Protein AF-A0A3A2ZIA1-F1 (afdb_monomer)

Organism: NCBI:txid2070753

Solvent-accessible surface area (backbone atoms only — not comparable to full-atom values): 13950 Å² total; per-residue (Å²): 140,83,90,78,82,89,79,91,81,82,86,84,85,81,87,84,84,82,89,86,79,90,87,80,88,84,86,88,86,84,79,91,80,88,82,88,82,88,81,90,83,92,78,83,91,80,86,80,80,93,72,95,72,77,81,75,82,71,78,80,70,81,76,78,79,71,77,86,77,69,71,60,85,73,84,80,75,87,61,53,72,29,54,56,55,41,49,56,52,46,54,36,47,51,52,21,48,53,33,39,51,53,17,50,55,28,46,77,64,72,43,95,51,18,69,60,31,42,48,49,19,48,53,33,42,49,52,38,51,51,55,48,45,49,54,52,51,57,80,85,39,71,66,47,55,49,52,55,46,55,57,57,60,58,70,73,66,77,82,83,71,96,84,68,88,80,76,81,83,82,73,61,64,66,54,89,73,63,50,73,67,30,22,54,47,34,48,70,75,45,47,61,59,56,51,53,51,50,54,52,52,54,53,52,52,56,52,65,74,73,112

Sequence (211 aa):
MASRATSLLHPVLRSSTRPSIVSLRTTNATQSTTRLLSLGARIRPSVPALSPTLPKTAAITPTIRTPARTYSNGKSSGKSEGDLLVEELQELYEIATDEFEIATDSTNNATIYASSDRESARDALNQLQITYELYTTDVSSPEFQELQKKHADQADKQANVEGEASQVINTNFNPAEVSDEARAEVRKRVGQRVRELRNAVENLEERAMED

Nearest PDB structures (foldseek):
  5iji-assembly1_A  TM=3.845E-01  e=2.736E+00  Escherichia coli
  5jeq-assembly1_A-2  TM=4.193E-01  e=3.184E+00  Escherichia coli
  6yue-assembly1_A-2  TM=3.304E-01  e=3.349E+00  Escherichia coli K-12
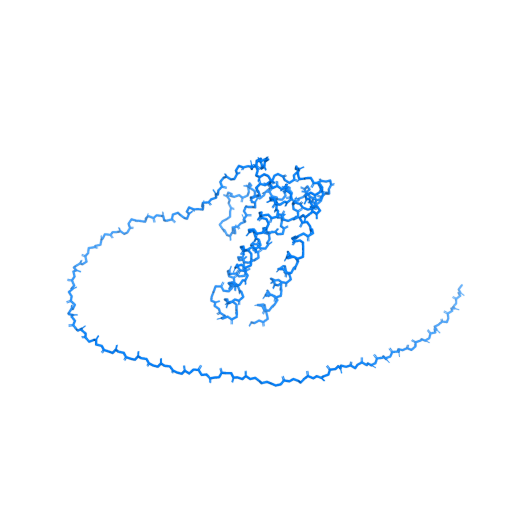  6xyn-assembly1_A-2  TM=3.431E-01  e=5.279E+00  Escherichia coli
  5jef-assembly1_B  TM=3.370E-01  e=5.553E+00  Escherichia coli K-12

Structure (mmCIF, N/CA/C/O backbone):
data_AF-A0A3A2ZIA1-F1
#
_entry.id   AF-A0A3A2ZIA1-F1
#
loop_
_atom_site.group_PDB
_atom_site.id
_atom_site.type_symbol
_atom_site.label_atom_id
_atom_site.label_alt_id
_atom_site.label_comp_id
_atom_site.label_asym_id
_atom_site.label_entity_id
_atom_site.label_seq_id
_atom_site.pdbx_PDB_ins_code
_atom_site.Cartn_x
_atom_site.Cartn_y
_atom_site.Cartn_z
_atom_site.occupancy
_atom_site.B_iso_or_equiv
_atom_site.auth_seq_id
_atom_site.auth_comp_id
_atom_site.auth_asym_id
_atom_site.auth_atom_id
_atom_site.pdbx_PDB_model_num
ATOM 1 N N . MET A 1 1 ? 21.434 -51.048 34.605 1.00 47.09 1 MET A N 1
ATOM 2 C CA . MET A 1 1 ? 21.995 -51.124 33.240 1.00 47.09 1 MET A CA 1
ATOM 3 C C . MET A 1 1 ? 21.068 -51.987 32.401 1.00 47.09 1 MET A C 1
ATOM 5 O O . MET A 1 1 ? 21.118 -53.201 32.523 1.00 47.09 1 MET A O 1
ATOM 9 N N . ALA A 1 2 ? 20.146 -51.373 31.659 1.00 44.34 2 ALA A N 1
ATOM 10 C CA . ALA A 1 2 ? 19.137 -52.088 30.879 1.00 44.34 2 ALA A CA 1
ATOM 11 C C . ALA A 1 2 ? 19.237 -51.659 29.410 1.00 44.34 2 ALA A C 1
ATOM 13 O O . ALA A 1 2 ? 18.819 -50.563 29.048 1.00 44.34 2 ALA A O 1
ATOM 14 N N . SER A 1 3 ? 19.826 -52.530 28.592 1.00 48.78 3 SER A N 1
ATOM 15 C CA . SER A 1 3 ? 19.829 -52.450 27.132 1.00 48.78 3 SER A CA 1
ATOM 16 C C . SER A 1 3 ? 18.451 -52.813 26.591 1.00 48.78 3 SER A C 1
ATOM 18 O O . SER A 1 3 ? 17.941 -53.890 26.899 1.00 48.78 3 SER A O 1
ATOM 20 N N . ARG A 1 4 ? 17.863 -51.964 25.740 1.00 51.72 4 ARG A N 1
ATOM 21 C CA . ARG A 1 4 ? 16.711 -52.336 24.907 1.00 51.72 4 ARG A CA 1
ATOM 22 C C . ARG A 1 4 ? 16.872 -51.801 23.485 1.00 51.72 4 ARG A C 1
ATOM 24 O O . ARG A 1 4 ? 16.779 -50.608 23.243 1.00 51.72 4 ARG A O 1
ATOM 31 N N . ALA A 1 5 ? 17.148 -52.765 22.609 1.00 52.41 5 ALA A N 1
ATOM 32 C CA . ALA A 1 5 ? 16.620 -52.977 21.265 1.00 52.41 5 ALA A CA 1
ATOM 33 C C . ALA A 1 5 ? 16.367 -51.757 20.362 1.00 52.41 5 ALA A C 1
ATOM 35 O O . ALA A 1 5 ? 15.359 -51.061 20.462 1.00 52.41 5 ALA A O 1
ATOM 36 N N . THR A 1 6 ? 17.252 -51.636 19.378 1.00 51.94 6 THR A N 1
ATOM 37 C CA . THR A 1 6 ? 17.025 -51.033 18.067 1.00 51.94 6 THR A CA 1
ATOM 38 C C . THR A 1 6 ? 15.913 -51.781 17.321 1.00 51.94 6 THR A C 1
ATOM 40 O O . THR A 1 6 ? 15.927 -53.009 17.236 1.00 51.94 6 THR A O 1
ATOM 43 N N . SER A 1 7 ? 14.947 -51.054 16.754 1.00 58.06 7 SER A N 1
ATOM 44 C CA . SER A 1 7 ? 14.007 -51.611 15.779 1.00 58.06 7 SER A CA 1
ATOM 45 C C . SER A 1 7 ? 13.887 -50.675 14.582 1.00 58.06 7 SER A C 1
ATOM 47 O O . SER A 1 7 ? 13.550 -49.500 14.708 1.00 58.06 7 SER A O 1
ATOM 49 N N . LEU A 1 8 ? 14.261 -51.246 13.442 1.00 51.31 8 LEU A N 1
ATOM 50 C CA . LEU A 1 8 ? 14.223 -50.718 12.088 1.00 51.31 8 LEU A CA 1
ATOM 51 C C . LEU A 1 8 ? 12.772 -50.560 11.625 1.00 51.31 8 LEU A C 1
ATOM 53 O O . LEU A 1 8 ? 12.022 -51.535 11.641 1.00 51.31 8 LEU A O 1
ATOM 57 N N . LEU A 1 9 ? 12.406 -49.380 11.124 1.00 55.66 9 LEU A N 1
ATOM 58 C CA . LEU A 1 9 ? 11.217 -49.211 10.292 1.00 55.66 9 LEU A CA 1
ATOM 59 C C . LEU A 1 9 ? 11.558 -48.408 9.034 1.00 55.66 9 LEU A C 1
ATOM 61 O O . LEU A 1 9 ? 12.249 -47.393 9.070 1.00 55.66 9 LEU A O 1
ATOM 65 N N . HIS A 1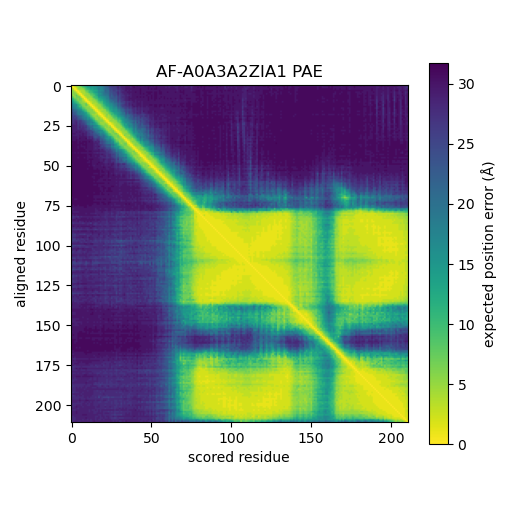 10 ? 11.108 -48.980 7.924 1.00 53.88 10 HIS A N 1
ATOM 66 C CA . HIS A 1 10 ? 11.467 -48.713 6.539 1.00 53.88 10 HIS A CA 1
ATOM 67 C C . HIS A 1 10 ? 10.911 -47.388 5.981 1.00 53.88 10 HIS A C 1
ATOM 69 O O . HIS A 1 10 ? 9.874 -46.910 6.447 1.00 53.88 10 HIS A O 1
ATOM 75 N N . PRO A 1 11 ? 11.539 -46.836 4.923 1.00 54.34 11 PRO A N 1
ATOM 76 C CA . PRO A 1 11 ? 11.043 -45.666 4.206 1.00 54.34 11 PRO A CA 1
ATOM 77 C C . PRO A 1 11 ? 9.872 -46.029 3.278 1.00 54.34 11 PRO A C 1
ATOM 79 O O . PRO A 1 11 ? 9.987 -46.906 2.423 1.00 54.34 11 PRO A O 1
ATOM 82 N N . VAL A 1 12 ? 8.749 -45.316 3.405 1.00 55.59 12 VAL A N 1
ATOM 83 C CA . VAL A 1 12 ? 7.645 -45.366 2.436 1.00 55.59 12 VAL A CA 1
ATOM 84 C C . VAL A 1 12 ? 7.861 -44.266 1.400 1.00 55.59 12 VAL A C 1
ATOM 86 O O . VAL A 1 12 ? 7.551 -43.100 1.624 1.00 55.59 12 VAL A O 1
ATOM 89 N N . LEU A 1 13 ? 8.395 -44.662 0.247 1.00 47.22 13 LEU A N 1
ATOM 90 C CA . LEU A 1 13 ? 8.345 -43.890 -0.990 1.00 47.22 13 LEU A CA 1
ATOM 91 C C . LEU A 1 13 ? 6.915 -43.956 -1.543 1.00 47.22 13 LEU A C 1
ATOM 93 O O . LEU A 1 13 ? 6.431 -45.032 -1.894 1.00 47.22 13 LEU A O 1
ATOM 97 N N . ARG A 1 14 ? 6.239 -42.810 -1.652 1.00 56.53 14 ARG A N 1
ATOM 98 C CA . ARG A 1 14 ? 5.034 -42.666 -2.479 1.00 56.53 14 ARG A CA 1
ATOM 99 C C . ARG A 1 14 ? 5.268 -41.598 -3.540 1.00 56.53 14 ARG A C 1
ATOM 101 O O . ARG A 1 14 ? 5.138 -40.406 -3.301 1.00 56.53 14 ARG A O 1
ATOM 108 N N . SER A 1 15 ? 5.607 -42.081 -4.726 1.00 50.25 15 SER A N 1
ATOM 109 C CA . SER A 1 15 ? 5.456 -41.411 -6.013 1.00 50.25 15 SER A CA 1
ATOM 110 C C . SER A 1 15 ? 3.975 -41.343 -6.402 1.00 50.25 15 SER A C 1
ATOM 112 O O . SER A 1 15 ? 3.320 -42.384 -6.398 1.00 50.25 15 SER A O 1
ATOM 114 N N . SER A 1 16 ? 3.455 -40.173 -6.780 1.00 47.62 16 SER A N 1
ATOM 115 C CA . SER A 1 16 ? 2.300 -40.041 -7.692 1.00 47.62 16 SER A CA 1
ATOM 116 C C . SER A 1 16 ? 2.105 -38.553 -8.025 1.00 47.62 16 SER A C 1
ATOM 118 O O . SER A 1 16 ? 1.781 -37.774 -7.141 1.00 47.62 16 SER A O 1
ATOM 120 N N . THR A 1 17 ? 2.556 -38.054 -9.174 1.00 53.75 17 THR A N 1
ATOM 121 C CA . THR A 1 17 ? 1.871 -38.009 -10.486 1.00 53.75 17 THR A CA 1
ATOM 122 C C . THR A 1 17 ? 1.511 -36.556 -10.797 1.00 53.75 17 THR A C 1
ATOM 124 O O . THR A 1 17 ? 0.538 -36.005 -10.292 1.00 53.75 17 THR A O 1
ATOM 127 N N . ARG A 1 18 ? 2.351 -35.935 -11.630 1.00 57.81 18 ARG A N 1
ATOM 128 C CA . ARG A 1 18 ? 2.090 -34.661 -12.306 1.00 57.81 18 ARG A CA 1
ATOM 129 C C . ARG A 1 18 ? 0.981 -34.846 -13.349 1.00 57.81 18 ARG A C 1
ATOM 131 O O . ARG A 1 18 ? 1.063 -35.807 -14.113 1.00 57.81 18 ARG A O 1
ATOM 138 N N . PRO A 1 19 ? 0.050 -33.898 -13.501 1.00 59.66 19 PRO A N 1
ATOM 139 C CA . PRO A 1 19 ? -0.619 -33.689 -14.773 1.00 59.66 19 PRO A CA 1
ATOM 140 C C . PRO A 1 19 ? 0.191 -32.724 -15.655 1.00 59.66 19 PRO A C 1
ATOM 142 O O . PRO A 1 19 ? 0.454 -31.578 -15.296 1.00 59.66 19 PRO A O 1
ATOM 145 N N . SER A 1 20 ? 0.585 -33.230 -16.823 1.00 50.78 20 SER A N 1
ATOM 146 C CA . SER A 1 20 ? 1.039 -32.481 -17.996 1.00 50.78 20 SER A CA 1
ATOM 147 C C . SER A 1 20 ? -0.149 -32.187 -18.912 1.00 50.78 20 SER A C 1
ATOM 149 O O . SER A 1 20 ? -0.881 -33.112 -19.240 1.00 50.78 20 SER A O 1
ATOM 151 N N . ILE A 1 21 ? -0.274 -30.942 -19.373 1.00 61.28 21 ILE A N 1
ATOM 152 C CA . ILE A 1 21 ? -0.982 -30.496 -20.592 1.00 61.28 21 ILE A CA 1
ATOM 153 C C . ILE A 1 21 ? -0.440 -29.082 -20.881 1.00 61.28 21 ILE A C 1
ATOM 155 O O . ILE A 1 21 ? -0.631 -28.180 -20.080 1.00 61.28 21 ILE A O 1
ATOM 159 N N . VAL A 1 22 ? 0.522 -28.882 -21.786 1.00 52.53 22 VAL A N 1
ATOM 160 C CA . VAL A 1 22 ? 0.373 -28.688 -23.242 1.00 52.53 22 VAL A CA 1
ATOM 161 C C . VAL A 1 22 ? -0.820 -27.802 -23.609 1.00 52.53 22 VAL A C 1
ATOM 163 O O . VAL A 1 22 ? -1.943 -28.287 -23.662 1.00 52.53 22 VAL A O 1
ATOM 166 N N . SER A 1 23 ? -0.558 -26.547 -23.990 1.00 48.75 23 SER A N 1
ATOM 167 C CA . SER A 1 23 ? -1.079 -26.036 -25.262 1.00 48.75 23 SER A CA 1
ATOM 168 C C . SER A 1 23 ? -0.271 -24.850 -25.787 1.00 48.75 23 SER A C 1
ATOM 170 O O . SER A 1 23 ? 0.281 -24.046 -25.043 1.00 48.75 23 SER A O 1
ATOM 172 N N . LEU A 1 24 ? -0.166 -24.829 -27.108 1.00 40.97 24 LEU A N 1
ATOM 173 C CA . LEU A 1 24 ? 0.737 -24.058 -27.944 1.00 40.97 24 LEU A CA 1
ATOM 174 C C . LEU A 1 24 ? 0.060 -22.773 -28.450 1.00 40.97 24 LEU A C 1
ATOM 176 O O . LEU A 1 24 ? -1.106 -22.807 -28.818 1.00 40.97 24 LEU A O 1
ATOM 180 N N . ARG A 1 25 ? 0.878 -21.725 -28.625 1.00 44.78 25 ARG A N 1
ATOM 181 C CA . ARG A 1 25 ? 0.896 -20.805 -29.783 1.00 44.78 25 ARG A CA 1
ATOM 182 C C . ARG A 1 25 ? -0.346 -19.928 -30.029 1.00 44.78 25 ARG A C 1
ATOM 184 O O . ARG A 1 25 ? -1.382 -20.408 -30.462 1.00 44.78 25 ARG A O 1
ATOM 191 N N . THR A 1 26 ? -0.146 -18.609 -30.010 1.00 42.84 26 THR A N 1
ATOM 192 C CA . THR A 1 26 ? -0.473 -17.738 -31.158 1.00 42.84 26 THR A CA 1
ATOM 193 C C . THR A 1 26 ? 0.350 -16.455 -31.071 1.00 42.84 26 THR A C 1
ATOM 195 O O . THR A 1 26 ? 0.202 -15.648 -30.163 1.00 42.84 26 THR A O 1
ATOM 198 N N . THR A 1 27 ? 1.253 -16.304 -32.034 1.00 54.06 27 THR A N 1
ATOM 199 C CA . THR A 1 27 ? 1.952 -15.065 -32.366 1.00 54.06 27 THR A CA 1
ATOM 200 C C . THR A 1 27 ? 1.050 -14.248 -33.283 1.00 54.06 27 THR A C 1
ATOM 202 O O . THR A 1 27 ? 0.802 -14.680 -34.411 1.00 54.06 27 THR A O 1
ATOM 205 N N . ASN A 1 28 ? 0.608 -13.069 -32.851 1.00 48.12 28 ASN A N 1
ATOM 206 C CA . ASN A 1 28 ? 0.058 -12.080 -33.773 1.00 48.12 28 ASN A CA 1
ATOM 207 C C . ASN A 1 28 ? 1.170 -11.120 -34.192 1.00 48.12 28 ASN A C 1
ATOM 209 O O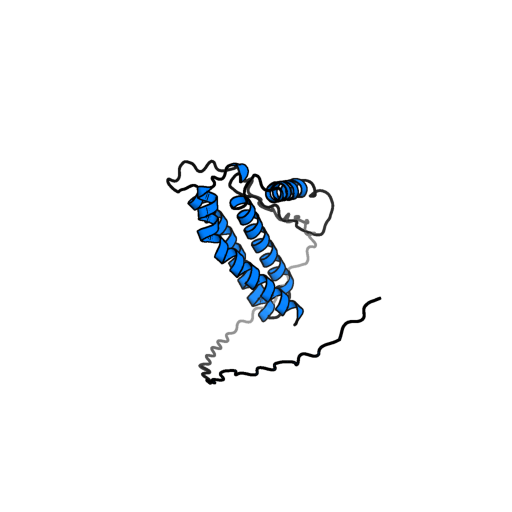 . ASN A 1 28 ? 1.581 -10.240 -33.445 1.00 48.12 28 ASN A O 1
ATOM 213 N N . ALA A 1 29 ? 1.659 -11.343 -35.410 1.00 47.94 29 ALA A N 1
ATOM 214 C CA . ALA A 1 29 ? 2.489 -10.426 -36.166 1.00 47.94 29 ALA A CA 1
ATOM 215 C C . ALA A 1 29 ? 1.600 -9.684 -37.169 1.00 47.94 29 ALA A C 1
ATOM 217 O O . ALA A 1 29 ? 1.099 -10.303 -38.099 1.00 47.94 29 ALA A O 1
ATOM 218 N N . THR A 1 30 ? 1.440 -8.373 -36.999 1.00 47.50 30 THR A N 1
ATOM 219 C CA . THR A 1 30 ? 0.949 -7.406 -38.000 1.00 47.50 30 THR A CA 1
ATOM 220 C C . THR A 1 30 ? 1.212 -6.009 -37.429 1.00 47.50 30 THR A C 1
ATOM 222 O O . THR A 1 30 ? 0.924 -5.801 -36.262 1.00 47.50 30 THR A O 1
ATOM 225 N N . GLN A 1 31 ? 1.696 -4.978 -38.108 1.00 53.34 31 GLN A N 1
ATOM 226 C CA . GLN A 1 31 ? 2.142 -4.761 -39.475 1.00 53.34 31 GLN A CA 1
ATOM 227 C C . GLN A 1 31 ? 2.974 -3.466 -39.452 1.00 53.34 31 GLN A C 1
ATOM 229 O O . GLN A 1 31 ? 2.725 -2.551 -38.672 1.00 53.34 31 GLN A O 1
ATOM 234 N N . SER A 1 32 ? 3.954 -3.418 -40.345 1.00 46.75 32 SER A N 1
ATOM 235 C CA . SER A 1 32 ? 4.731 -2.245 -40.732 1.00 46.75 32 SER A CA 1
ATOM 236 C C . SER A 1 32 ? 3.838 -1.072 -41.157 1.00 46.75 32 SER A C 1
ATOM 238 O O . SER A 1 32 ? 2.892 -1.268 -41.917 1.00 46.75 32 SER A O 1
ATOM 240 N N . THR A 1 33 ? 4.172 0.162 -40.770 1.00 51.91 33 THR A N 1
ATOM 241 C CA . THR A 1 33 ? 3.864 1.336 -41.602 1.00 51.91 33 THR A CA 1
ATOM 242 C C . THR A 1 33 ? 4.951 2.393 -41.445 1.00 51.91 33 THR A C 1
ATOM 244 O O . THR A 1 33 ? 5.018 3.146 -40.480 1.00 51.91 33 THR A O 1
ATOM 247 N N . THR A 1 34 ? 5.801 2.447 -42.461 1.00 50.06 34 THR A N 1
ATOM 248 C CA . THR A 1 34 ? 6.705 3.546 -42.781 1.00 50.06 34 THR A CA 1
ATOM 249 C C . THR A 1 34 ? 5.921 4.786 -43.213 1.00 50.06 34 THR A C 1
ATOM 251 O O . THR A 1 34 ? 5.108 4.696 -44.136 1.00 50.06 34 THR A O 1
ATOM 254 N N . ARG A 1 35 ? 6.248 5.967 -42.677 1.00 53.84 35 ARG A N 1
ATOM 255 C CA . ARG A 1 35 ? 6.114 7.225 -43.429 1.00 53.84 35 ARG A CA 1
ATOM 256 C C . ARG A 1 35 ? 7.351 8.096 -43.246 1.00 53.84 35 ARG A C 1
ATOM 258 O O . ARG A 1 35 ? 7.539 8.748 -42.228 1.00 53.84 35 ARG A O 1
ATOM 265 N N . LEU A 1 36 ? 8.171 8.082 -44.292 1.00 48.56 36 LEU A N 1
ATOM 266 C CA . LEU A 1 36 ? 9.179 9.086 -44.595 1.00 48.56 36 LEU A CA 1
ATOM 267 C C . LEU A 1 36 ? 8.479 10.309 -45.190 1.00 48.56 36 LEU A C 1
ATOM 269 O O . LEU A 1 36 ? 7.762 10.174 -46.179 1.00 48.56 36 LEU A O 1
ATOM 273 N N . LEU A 1 37 ? 8.746 11.489 -44.640 1.00 59.72 37 LEU A N 1
ATOM 274 C CA . LEU A 1 37 ? 8.591 12.760 -45.341 1.00 59.72 37 LEU A CA 1
ATOM 275 C C . LEU A 1 37 ? 9.850 13.583 -45.071 1.00 59.72 37 LEU A C 1
ATOM 277 O O . LEU A 1 37 ? 10.076 14.075 -43.969 1.00 59.72 37 LEU A O 1
ATOM 281 N N . SER A 1 38 ? 10.692 13.661 -46.097 1.00 51.97 38 SER A N 1
ATOM 282 C CA . SER A 1 38 ? 11.801 14.596 -46.200 1.00 51.97 38 SER A CA 1
ATOM 283 C C . SER A 1 38 ? 11.302 15.901 -46.813 1.00 51.97 38 SER A C 1
ATOM 285 O O . SER A 1 38 ? 10.573 15.867 -47.791 1.00 51.97 38 SER A O 1
ATOM 287 N N . LEU A 1 39 ? 11.720 17.034 -46.255 1.00 56.78 39 LEU A N 1
ATOM 288 C CA . LEU A 1 39 ? 11.892 18.358 -46.875 1.00 56.78 39 LEU A CA 1
ATOM 289 C C . LEU A 1 39 ? 12.597 19.168 -45.763 1.00 56.78 39 LEU A C 1
ATOM 291 O O . LEU A 1 39 ? 12.047 19.340 -44.689 1.00 56.78 39 LEU A O 1
ATOM 295 N N . GLY A 1 40 ? 13.870 19.550 -45.833 1.00 48.66 40 GLY A N 1
ATOM 296 C CA . GLY A 1 40 ? 14.511 20.261 -46.926 1.00 48.66 40 GLY A CA 1
ATOM 297 C C . GLY A 1 40 ? 14.441 21.771 -46.670 1.00 48.66 40 GLY A C 1
ATOM 298 O O . GLY A 1 40 ? 13.689 22.455 -47.350 1.00 48.66 40 GLY A O 1
ATOM 299 N N . ALA A 1 41 ? 15.216 22.301 -45.713 1.00 52.44 41 ALA A N 1
ATOM 300 C CA . ALA A 1 41 ? 15.488 23.739 -45.614 1.00 52.44 41 ALA A CA 1
ATOM 301 C C . ALA A 1 41 ? 16.882 23.996 -45.018 1.00 52.44 41 ALA A C 1
ATOM 303 O O . ALA A 1 41 ? 17.155 23.759 -43.845 1.00 52.44 41 ALA A O 1
ATOM 304 N N . ARG A 1 42 ? 17.777 24.471 -45.884 1.00 53.25 42 ARG A N 1
ATOM 305 C CA . ARG A 1 42 ? 19.148 24.895 -45.604 1.00 53.25 42 ARG A CA 1
ATOM 306 C C . ARG A 1 42 ? 19.113 26.384 -45.268 1.00 53.25 42 ARG A C 1
ATOM 308 O O . ARG A 1 42 ? 18.872 27.183 -46.167 1.00 53.25 42 ARG A O 1
ATOM 315 N N . ILE A 1 43 ? 19.384 26.769 -44.021 1.00 55.97 43 ILE A N 1
ATOM 316 C CA . ILE A 1 43 ? 19.651 28.170 -43.661 1.00 55.97 43 ILE A CA 1
ATOM 317 C C . ILE A 1 43 ? 20.940 28.239 -42.837 1.00 55.97 43 ILE A C 1
ATOM 319 O O . ILE A 1 43 ? 21.231 27.380 -42.012 1.00 55.97 43 ILE A O 1
ATOM 323 N N . ARG A 1 44 ? 21.756 29.229 -43.202 1.00 58.72 44 ARG A N 1
ATOM 324 C CA . ARG A 1 44 ? 23.152 29.465 -42.824 1.00 58.72 44 ARG A CA 1
ATOM 325 C C . ARG A 1 44 ? 23.376 29.674 -41.317 1.00 58.72 44 ARG A C 1
ATOM 327 O O . ARG A 1 44 ? 22.487 30.185 -40.641 1.00 58.72 44 ARG A O 1
ATOM 334 N N . PRO A 1 45 ? 24.603 29.403 -40.832 1.00 55.84 45 PRO A N 1
ATOM 335 C CA . PRO A 1 45 ? 25.025 29.738 -39.479 1.00 55.84 45 PRO A CA 1
ATOM 336 C C . PRO A 1 45 ? 25.257 31.250 -39.344 1.00 55.84 45 PRO A C 1
ATOM 338 O O . PRO A 1 45 ? 25.972 31.853 -40.147 1.00 55.84 45 PRO A O 1
ATOM 341 N N . SER A 1 46 ? 24.670 31.856 -38.315 1.00 53.50 46 SER A N 1
ATOM 342 C CA . SER A 1 46 ? 25.049 33.175 -37.812 1.00 53.50 46 SER A CA 1
ATOM 343 C C . SER A 1 46 ? 25.605 32.974 -36.410 1.00 53.50 46 SER A C 1
ATOM 345 O O . SER A 1 46 ? 24.919 32.449 -35.537 1.00 53.50 46 SER A O 1
ATOM 347 N N . VAL A 1 47 ? 26.877 33.318 -36.236 1.00 65.00 47 VAL A N 1
ATOM 348 C CA . VAL A 1 47 ? 27.571 33.326 -34.950 1.00 65.00 47 VAL A CA 1
ATOM 349 C C . VAL A 1 47 ? 27.380 34.694 -34.293 1.00 65.00 47 VAL A C 1
ATOM 351 O O . VAL A 1 47 ? 27.891 35.685 -34.815 1.00 65.00 47 VAL A O 1
ATOM 354 N N . PRO A 1 48 ? 26.685 34.791 -33.151 1.00 58.97 48 PRO A N 1
ATOM 355 C CA . PRO A 1 48 ? 26.868 35.907 -32.240 1.00 58.97 48 PRO A CA 1
ATOM 356 C C . PRO A 1 48 ? 27.929 35.577 -31.184 1.00 58.97 48 PRO A C 1
ATOM 358 O O . PRO A 1 48 ? 28.081 34.447 -30.724 1.00 58.97 48 PRO A O 1
ATOM 361 N N . ALA A 1 49 ? 28.695 36.614 -30.868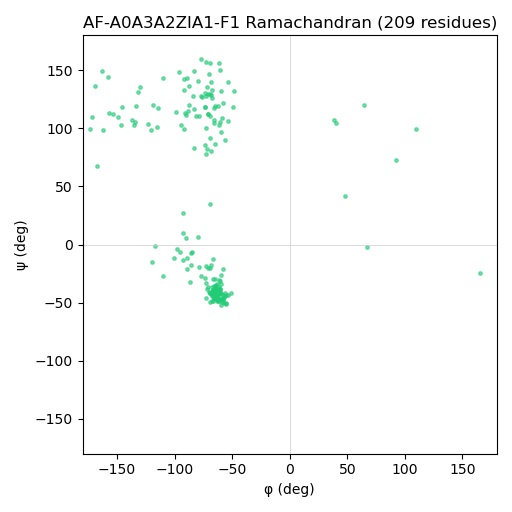 1.00 54.94 49 ALA A N 1
ATOM 362 C CA . ALA A 1 49 ? 29.911 36.619 -30.081 1.00 54.94 49 ALA A CA 1
ATOM 363 C C . ALA A 1 49 ? 29.756 36.117 -28.635 1.00 54.94 49 ALA A C 1
ATOM 365 O O . ALA A 1 49 ? 28.737 36.312 -27.973 1.00 54.94 49 ALA A O 1
ATOM 366 N N . LEU A 1 50 ? 30.853 35.536 -28.148 1.00 52.31 50 LEU A N 1
ATOM 367 C CA . LEU A 1 50 ? 31.107 35.153 -26.765 1.00 52.31 50 LEU A CA 1
ATOM 368 C C . LEU A 1 50 ? 31.009 36.369 -25.832 1.00 52.31 50 LEU A C 1
ATOM 370 O O . LEU A 1 50 ? 31.772 37.323 -25.963 1.00 52.31 50 LEU A O 1
ATOM 374 N N . SER A 1 51 ? 30.115 36.290 -24.850 1.00 60.47 51 SER A N 1
ATOM 375 C CA . SER A 1 51 ? 30.189 37.063 -23.608 1.00 60.47 51 SER A CA 1
ATOM 376 C C . SER A 1 51 ? 30.299 36.063 -22.453 1.00 60.47 51 SER A C 1
ATOM 378 O O . SER A 1 51 ? 29.407 35.225 -22.316 1.00 60.47 51 SER A O 1
ATOM 380 N N . PRO A 1 52 ? 31.364 36.088 -21.632 1.00 57.59 52 PRO A N 1
ATOM 381 C CA . PRO A 1 52 ? 31.457 35.248 -20.449 1.00 57.59 52 PRO A CA 1
ATOM 382 C C . PRO A 1 52 ? 30.699 35.928 -19.305 1.00 57.59 52 PRO A C 1
ATOM 384 O O . PRO A 1 52 ? 31.278 36.630 -18.480 1.00 57.59 52 PRO A O 1
ATOM 387 N N . THR A 1 53 ? 29.384 35.747 -19.258 1.00 52.53 53 THR A N 1
ATOM 388 C CA . THR A 1 53 ? 28.602 36.027 -18.052 1.00 52.53 53 THR A CA 1
ATOM 389 C C . THR A 1 53 ? 28.537 34.751 -17.230 1.00 52.53 53 THR A C 1
ATOM 391 O O . THR A 1 53 ? 27.962 33.752 -17.655 1.00 52.53 53 THR A O 1
ATOM 394 N N . LEU A 1 54 ? 29.177 34.786 -16.058 1.00 59.66 54 LEU A N 1
ATOM 395 C CA . LEU A 1 54 ? 29.141 33.710 -15.076 1.00 59.66 54 LEU A CA 1
ATOM 396 C C . LEU A 1 54 ? 27.688 33.260 -14.839 1.00 59.66 54 LEU A C 1
ATOM 398 O O . LEU A 1 54 ? 26.836 34.121 -14.584 1.00 59.66 54 LEU A O 1
ATOM 402 N N . PRO A 1 55 ? 27.383 31.950 -14.847 1.00 52.12 55 PRO A N 1
ATOM 403 C CA . PRO A 1 55 ? 26.131 31.483 -14.290 1.00 52.12 55 PRO A CA 1
ATOM 404 C C . PRO A 1 55 ? 26.184 31.755 -12.788 1.00 52.12 55 PRO A C 1
ATOM 406 O O . PRO A 1 55 ? 26.917 31.117 -12.036 1.00 52.12 55 PRO A O 1
ATOM 409 N N . LYS A 1 56 ? 25.417 32.755 -12.351 1.00 50.81 56 LYS A N 1
ATOM 410 C CA . LYS A 1 56 ? 25.042 32.902 -10.952 1.00 50.81 56 LYS A CA 1
ATOM 411 C C . LYS A 1 56 ? 24.311 31.616 -10.590 1.00 50.81 56 LYS A C 1
ATOM 413 O O . LYS A 1 56 ? 23.222 31.370 -11.101 1.00 50.81 56 LYS A O 1
ATOM 418 N N . THR A 1 57 ? 24.955 30.787 -9.778 1.00 49.94 57 THR A N 1
ATOM 419 C CA . THR A 1 57 ? 24.422 29.557 -9.203 1.00 49.94 57 THR A CA 1
ATOM 420 C C . THR A 1 57 ? 23.152 29.918 -8.437 1.00 49.94 57 THR A C 1
ATOM 422 O O . THR A 1 57 ? 23.189 30.309 -7.273 1.00 49.94 57 THR A O 1
ATOM 425 N N . ALA A 1 58 ? 22.010 29.877 -9.117 1.00 51.94 58 ALA A N 1
ATOM 426 C CA . ALA A 1 58 ? 20.733 29.763 -8.453 1.00 51.94 58 ALA A CA 1
ATOM 427 C C . ALA A 1 58 ? 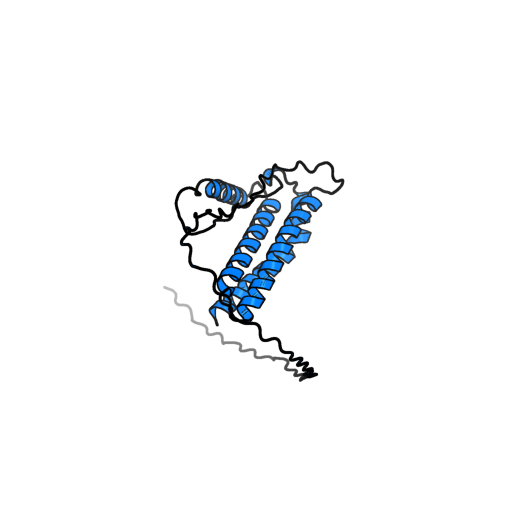20.697 28.322 -7.956 1.00 51.94 58 ALA A C 1
ATOM 429 O O . ALA A 1 58 ? 20.513 27.394 -8.74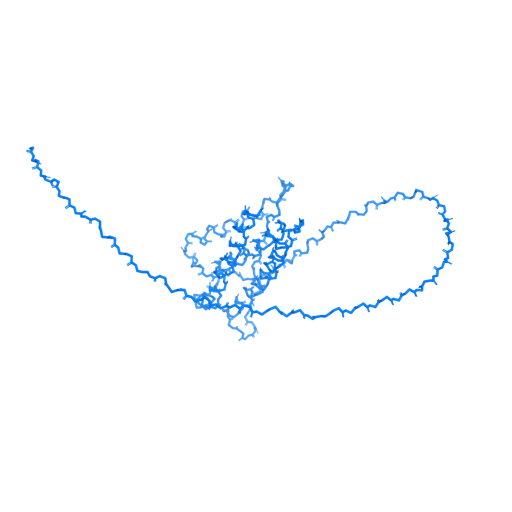1 1.00 51.94 58 ALA A O 1
ATOM 430 N N . ALA A 1 59 ? 20.993 28.142 -6.671 1.00 53.91 59 ALA A N 1
ATOM 431 C CA . ALA A 1 59 ? 20.712 26.900 -5.982 1.00 53.91 59 ALA A CA 1
ATOM 432 C C . ALA A 1 59 ? 19.226 26.598 -6.206 1.00 53.91 59 ALA A C 1
ATOM 434 O O . ALA A 1 59 ? 18.355 27.294 -5.685 1.00 53.91 59 ALA A O 1
ATOM 435 N N . ILE A 1 60 ? 18.943 25.614 -7.058 1.00 48.91 60 ILE A N 1
ATOM 436 C CA . ILE A 1 60 ? 17.624 25.006 -7.142 1.00 48.91 60 ILE A CA 1
ATOM 437 C C . ILE A 1 60 ? 17.549 24.150 -5.889 1.00 48.91 60 ILE A C 1
ATOM 439 O O . ILE A 1 60 ? 17.951 22.992 -5.883 1.00 48.91 60 ILE A O 1
ATOM 443 N N . THR A 1 61 ? 17.137 24.764 -4.787 1.00 53.47 61 THR A N 1
ATOM 444 C CA . THR A 1 61 ? 16.759 24.013 -3.601 1.00 53.47 61 THR A CA 1
ATOM 445 C C . THR A 1 61 ? 15.565 23.155 -4.019 1.00 53.47 61 THR A C 1
ATOM 447 O O . THR A 1 61 ? 14.553 23.733 -4.440 1.00 53.47 61 THR A O 1
ATOM 450 N N . PRO A 1 62 ? 15.628 21.813 -3.952 1.00 44.38 62 PRO A N 1
ATOM 451 C CA . PRO A 1 62 ? 14.415 21.021 -4.017 1.00 44.38 62 PRO A CA 1
ATOM 452 C C . PRO A 1 62 ? 13.574 21.463 -2.822 1.00 44.38 62 PRO A C 1
ATOM 454 O O . PRO A 1 62 ? 13.900 21.194 -1.668 1.00 44.38 62 PRO A O 1
ATOM 457 N N . THR A 1 63 ? 12.527 22.244 -3.082 1.00 40.19 63 THR A N 1
ATOM 458 C CA . THR A 1 63 ? 11.507 22.499 -2.073 1.00 40.19 63 THR A CA 1
ATOM 459 C C . THR A 1 63 ? 10.781 21.178 -1.910 1.00 40.19 63 THR A C 1
ATOM 461 O O . THR A 1 63 ? 9.854 20.876 -2.660 1.00 40.19 63 THR A O 1
ATOM 464 N N . ILE A 1 64 ? 11.248 20.370 -0.961 1.00 46.22 64 ILE A N 1
ATOM 465 C CA . ILE A 1 64 ? 10.486 19.258 -0.414 1.00 46.22 64 ILE A CA 1
ATOM 466 C C . ILE A 1 64 ? 9.233 19.909 0.176 1.00 46.22 64 ILE A C 1
ATOM 468 O O . ILE A 1 64 ? 9.265 20.500 1.255 1.00 46.22 64 ILE A O 1
ATOM 472 N N . ARG A 1 65 ? 8.138 19.915 -0.592 1.00 36.62 65 ARG A N 1
ATOM 473 C CA . ARG A 1 65 ? 6.822 20.328 -0.105 1.00 36.62 65 ARG A CA 1
ATOM 474 C C . ARG A 1 65 ? 6.343 19.220 0.821 1.00 36.62 65 ARG A C 1
ATOM 476 O O . ARG A 1 65 ? 5.577 18.363 0.400 1.00 36.62 65 ARG A O 1
ATOM 483 N N . THR A 1 66 ? 6.794 19.224 2.069 1.00 48.19 66 THR A N 1
ATOM 484 C CA . THR A 1 66 ? 6.108 18.462 3.106 1.00 48.19 66 THR A CA 1
ATOM 485 C C . THR A 1 66 ? 4.816 19.211 3.438 1.00 48.19 66 THR A C 1
ATOM 487 O O . THR A 1 66 ? 4.859 20.380 3.838 1.00 48.19 66 THR A O 1
ATOM 490 N N . PRO A 1 67 ? 3.631 18.613 3.232 1.00 42.56 67 PRO A N 1
ATOM 491 C CA . PRO A 1 67 ? 2.429 19.180 3.808 1.00 42.56 67 PRO A CA 1
ATOM 492 C C . PRO A 1 67 ? 2.572 19.084 5.331 1.00 42.56 67 PRO A C 1
ATOM 494 O O . PRO A 1 67 ? 2.692 17.992 5.882 1.00 42.56 67 PRO A O 1
ATOM 497 N N . ALA A 1 68 ? 2.565 20.227 6.019 1.00 41.19 68 ALA A N 1
ATOM 498 C CA . ALA A 1 68 ? 2.329 20.268 7.456 1.00 41.19 68 ALA A CA 1
ATOM 499 C C . ALA A 1 68 ? 0.890 19.781 7.699 1.00 41.19 68 ALA A C 1
ATOM 501 O O . ALA A 1 68 ? -0.063 20.562 7.681 1.00 41.19 68 ALA A O 1
ATOM 502 N N . ARG A 1 69 ? 0.723 18.459 7.810 1.00 51.53 69 ARG A N 1
ATOM 503 C CA . ARG A 1 69 ? -0.563 17.810 8.063 1.00 51.53 69 ARG A CA 1
ATOM 504 C C . ARG A 1 69 ? -0.971 18.113 9.501 1.00 51.53 69 ARG A C 1
ATOM 506 O O . ARG A 1 69 ? -0.319 17.718 10.460 1.00 51.53 69 ARG A O 1
ATOM 513 N N . THR A 1 70 ? -2.036 18.895 9.629 1.00 49.50 70 THR A N 1
ATOM 514 C CA . THR A 1 70 ? -2.773 19.056 10.881 1.00 49.50 70 THR A CA 1
ATOM 515 C C . THR A 1 70 ? -3.750 17.894 10.961 1.00 49.50 70 THR A C 1
ATOM 517 O O . THR A 1 70 ? -4.494 17.691 10.002 1.00 49.50 70 THR A O 1
ATOM 520 N N . TYR A 1 71 ? -3.749 17.149 12.070 1.00 47.28 71 TYR A N 1
ATOM 521 C CA . TYR A 1 71 ? -4.690 16.052 12.296 1.00 47.28 71 TYR A CA 1
ATOM 522 C C . TYR A 1 71 ? -6.118 16.519 12.006 1.00 47.28 71 TYR A C 1
ATOM 524 O O . TYR A 1 71 ? -6.627 17.460 12.624 1.00 47.28 71 TYR A O 1
ATOM 532 N N . SER A 1 72 ? -6.758 15.894 11.023 1.00 53.75 72 SER A N 1
ATOM 533 C CA . SER A 1 72 ? -8.129 16.219 10.664 1.00 53.75 72 SER A CA 1
ATOM 534 C C . SER A 1 72 ? -9.081 15.505 11.618 1.00 53.75 72 SER A C 1
ATOM 536 O O . SER A 1 72 ? -9.256 14.292 11.532 1.00 53.75 72 SER A O 1
ATOM 538 N N . ASN A 1 73 ? -9.760 16.254 12.494 1.00 55.56 73 ASN A N 1
ATOM 539 C CA . ASN A 1 73 ? -10.924 15.754 13.233 1.00 55.56 73 ASN A CA 1
ATOM 540 C C . ASN A 1 73 ? -12.092 15.533 12.248 1.00 55.56 73 ASN A C 1
ATOM 542 O O . ASN A 1 73 ? -12.981 16.374 12.114 1.00 55.56 73 ASN A O 1
ATOM 546 N N . GLY A 1 74 ? -12.077 14.404 11.534 1.00 55.94 74 GLY A N 1
ATOM 547 C CA . GLY A 1 74 ? -12.967 14.045 10.419 1.00 55.94 74 GLY A CA 1
ATOM 548 C C . GLY A 1 74 ? -14.437 13.769 10.768 1.00 55.94 74 GLY A C 1
ATOM 549 O O . GLY A 1 74 ? -15.070 12.927 10.142 1.00 55.94 74 GLY A O 1
ATOM 550 N N . LYS A 1 75 ? -15.030 14.465 11.744 1.00 55.31 75 LYS A N 1
ATOM 551 C CA . LYS A 1 75 ? -16.403 14.195 12.218 1.00 55.31 75 LYS A CA 1
ATOM 552 C C . LYS A 1 75 ? -17.530 14.774 11.339 1.00 55.31 75 LYS A C 1
ATOM 554 O O . LYS A 1 75 ? -18.685 14.701 11.743 1.00 55.31 75 LYS A O 1
ATOM 559 N N . SER A 1 76 ? -17.251 15.352 10.165 1.00 56.22 76 SER A N 1
ATOM 560 C CA . SER A 1 76 ? -18.256 16.098 9.375 1.00 56.22 76 SER A CA 1
ATOM 561 C C . SER A 1 76 ? -18.596 15.539 7.985 1.00 56.22 76 SER A C 1
ATOM 563 O O . SER A 1 76 ? -19.475 16.092 7.330 1.00 56.22 76 SER A O 1
ATOM 565 N N . SER A 1 77 ? -17.972 14.446 7.523 1.00 60.78 77 SER A N 1
ATOM 566 C CA . SER A 1 77 ? -18.186 13.949 6.146 1.00 60.78 77 SER A CA 1
ATOM 567 C C . SER A 1 77 ? -19.401 13.019 5.973 1.00 60.78 77 SER A C 1
ATOM 569 O O . SER A 1 77 ? -19.700 12.630 4.847 1.00 60.78 77 SER A O 1
ATOM 571 N N . GLY A 1 78 ? -20.076 12.598 7.050 1.00 71.25 78 GLY A N 1
ATOM 572 C CA . GLY A 1 78 ? -21.116 11.552 6.992 1.00 71.25 78 GLY A CA 1
ATOM 573 C C . GLY A 1 78 ? -20.592 10.147 6.642 1.00 71.25 78 GLY A C 1
ATOM 574 O O . GLY A 1 78 ? -21.367 9.196 6.625 1.00 71.25 78 GLY A O 1
ATOM 575 N N . LYS A 1 79 ? -19.285 10.019 6.388 1.00 78.75 79 LYS A N 1
ATOM 576 C CA . LYS A 1 79 ? -18.554 8.762 6.212 1.00 78.75 79 LYS A CA 1
ATOM 577 C C . LYS A 1 79 ? -18.179 8.192 7.576 1.00 78.75 79 LYS A C 1
ATOM 579 O O . LYS A 1 79 ? -17.970 8.960 8.520 1.00 78.75 79 LYS A O 1
ATOM 584 N N . SER A 1 80 ? -18.106 6.866 7.687 1.00 88.00 80 SER A N 1
ATOM 585 C CA . SER A 1 80 ? -17.652 6.243 8.931 1.00 88.00 80 SER A CA 1
ATOM 586 C C . SER A 1 80 ? -16.159 6.505 9.152 1.00 88.00 80 SER A C 1
ATOM 588 O O . SER A 1 80 ? -15.412 6.734 8.204 1.00 88.00 80 SER A O 1
ATOM 590 N N . GLU A 1 81 ? -15.714 6.454 10.408 1.00 89.44 81 GLU A N 1
ATOM 591 C CA . GLU A 1 81 ? -14.288 6.532 10.752 1.00 89.44 81 GLU A CA 1
ATOM 592 C C . GLU A 1 81 ? -13.468 5.486 9.978 1.00 89.44 81 GLU A C 1
ATOM 594 O O . GLU A 1 81 ? -12.436 5.814 9.401 1.00 89.44 81 GLU A O 1
ATOM 599 N N . GLY A 1 82 ? -13.975 4.251 9.885 1.00 90.69 82 GLY A N 1
ATOM 600 C CA . GLY A 1 82 ? -13.345 3.186 9.105 1.00 90.69 82 GLY A CA 1
ATOM 601 C C . GLY A 1 82 ? -13.235 3.516 7.615 1.00 90.69 82 GLY A C 1
ATOM 602 O O . GLY A 1 82 ? -12.207 3.222 7.015 1.00 90.69 82 GLY A O 1
ATOM 603 N N . ASP A 1 83 ? -14.239 4.166 7.019 1.00 92.31 83 ASP A N 1
ATOM 604 C CA . ASP A 1 83 ? -14.166 4.587 5.613 1.00 92.31 83 ASP A CA 1
ATOM 605 C C . ASP A 1 83 ? -13.076 5.643 5.396 1.00 92.31 83 ASP A C 1
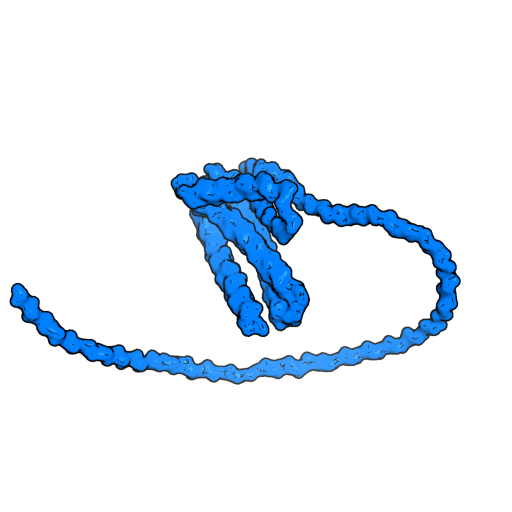ATOM 607 O O . ASP A 1 83 ? -12.359 5.571 4.405 1.00 92.31 83 ASP A O 1
ATOM 611 N N . LEU A 1 84 ? -12.902 6.579 6.333 1.00 91.81 84 LEU A N 1
ATOM 612 C CA . LEU A 1 84 ? -11.861 7.606 6.245 1.00 91.81 84 LEU A CA 1
ATOM 613 C C . LEU A 1 84 ? -10.444 7.013 6.329 1.00 91.81 84 LEU A C 1
ATOM 615 O O . LEU A 1 84 ? -9.563 7.407 5.569 1.00 91.81 84 LEU A O 1
ATOM 619 N N . LEU A 1 85 ? -10.233 6.041 7.220 1.00 92.62 85 LEU A N 1
ATOM 620 C CA . LEU A 1 85 ? -8.955 5.325 7.322 1.00 92.62 85 LEU A CA 1
ATOM 621 C C . LEU A 1 85 ? -8.685 4.479 6.072 1.00 92.62 85 LEU A C 1
ATOM 623 O O . LEU A 1 85 ? -7.554 4.394 5.598 1.00 92.62 85 LEU A O 1
ATOM 627 N N . VAL A 1 86 ? -9.730 3.848 5.527 1.00 94.62 86 VAL A N 1
ATOM 628 C CA . VAL A 1 86 ? -9.638 3.082 4.280 1.00 94.62 86 VAL A CA 1
ATOM 629 C C . VAL A 1 86 ? -9.317 3.992 3.099 1.00 94.62 86 VAL A C 1
ATOM 631 O O . VAL A 1 86 ? -8.560 3.565 2.237 1.00 94.62 86 VAL A O 1
ATOM 634 N N . GLU A 1 87 ? -9.845 5.216 3.055 1.00 94.06 87 GLU A N 1
ATOM 635 C CA . GLU A 1 87 ? -9.518 6.207 2.021 1.00 94.06 87 GLU A CA 1
ATOM 636 C C . GLU A 1 87 ? -8.028 6.577 2.043 1.00 94.06 87 GLU A C 1
ATOM 638 O O . GLU A 1 87 ? -7.380 6.504 1.005 1.00 94.06 87 GLU A O 1
ATOM 643 N N . GLU A 1 88 ? -7.441 6.858 3.210 1.00 92.75 88 GLU A N 1
ATOM 644 C CA . GLU A 1 88 ? -5.998 7.140 3.293 1.00 92.75 88 GLU A CA 1
ATOM 645 C C . GLU A 1 88 ? -5.142 5.933 2.881 1.00 92.75 88 GLU A C 1
ATOM 647 O O . GLU A 1 88 ? -4.180 6.065 2.126 1.00 92.75 88 GLU A O 1
ATOM 652 N N . LEU A 1 89 ? -5.495 4.732 3.344 1.00 95.19 89 LEU A N 1
ATOM 653 C CA . LEU A 1 89 ? -4.774 3.518 2.961 1.00 95.19 89 LEU A CA 1
ATOM 654 C C . LEU A 1 89 ? -4.945 3.177 1.477 1.00 95.19 89 LEU A C 1
ATOM 656 O O . LEU A 1 89 ? -4.048 2.584 0.884 1.00 95.19 89 LEU A O 1
ATOM 660 N N . GLN A 1 90 ? -6.081 3.538 0.883 1.00 95.81 90 GLN A N 1
ATOM 661 C CA . GLN A 1 90 ? -6.319 3.404 -0.548 1.00 95.81 90 GLN A CA 1
ATOM 662 C C . GLN A 1 90 ? -5.393 4.327 -1.340 1.00 95.81 90 GLN A C 1
ATOM 664 O O . GLN A 1 90 ? -4.767 3.860 -2.285 1.00 95.81 90 GLN A O 1
ATOM 669 N N . GLU A 1 91 ? -5.255 5.589 -0.929 1.00 94.81 91 GLU A N 1
ATOM 670 C CA . GLU A 1 91 ? -4.320 6.534 -1.552 1.00 94.81 91 GLU A CA 1
ATOM 671 C C . GLU A 1 91 ? -2.876 6.007 -1.493 1.00 94.81 91 GLU A C 1
ATOM 673 O O . GLU A 1 91 ? -2.173 5.998 -2.501 1.00 94.81 91 GLU A O 1
ATOM 678 N N . LEU A 1 92 ? -2.438 5.499 -0.333 1.00 94.56 92 LEU A N 1
ATOM 679 C CA . LEU A 1 92 ? -1.101 4.906 -0.187 1.00 94.56 92 LEU A CA 1
ATOM 680 C C . LEU A 1 92 ? -0.920 3.637 -1.030 1.00 94.56 92 LEU A C 1
ATOM 682 O O . LEU A 1 92 ? 0.166 3.395 -1.549 1.00 94.56 92 LEU A O 1
ATOM 686 N N . TYR A 1 93 ? -1.969 2.826 -1.170 1.00 96.94 93 TYR A N 1
ATOM 687 C CA . TYR A 1 93 ? -1.944 1.635 -2.014 1.00 96.94 93 TYR A CA 1
ATOM 688 C C . TYR A 1 93 ? -1.829 1.978 -3.501 1.00 96.94 93 TYR A C 1
ATOM 690 O O . TYR A 1 93 ? -1.094 1.302 -4.215 1.00 96.94 93 TYR A O 1
ATOM 698 N N . GLU A 1 94 ? -2.522 3.018 -3.962 1.00 97.75 94 GLU A N 1
ATOM 699 C CA . GLU A 1 94 ? -2.419 3.504 -5.342 1.00 97.75 94 GLU A CA 1
ATOM 700 C C . GLU A 1 94 ? -0.999 3.984 -5.641 1.00 97.75 94 GLU A C 1
ATOM 702 O O . GLU A 1 94 ? -0.390 3.499 -6.588 1.00 97.75 94 GLU A O 1
ATOM 707 N N . ILE A 1 95 ? -0.420 4.808 -4.761 1.00 96.31 95 ILE A N 1
ATOM 708 C CA . ILE A 1 95 ? 0.976 5.251 -4.888 1.00 96.31 95 ILE A CA 1
ATOM 709 C C . ILE A 1 95 ? 1.926 4.047 -4.934 1.00 96.31 95 ILE A C 1
ATOM 711 O O . ILE A 1 95 ? 2.753 3.941 -5.832 1.00 96.31 95 ILE A O 1
ATOM 715 N N . ALA A 1 96 ? 1.801 3.109 -3.993 1.00 97.31 96 ALA A N 1
ATOM 716 C CA . ALA A 1 96 ? 2.688 1.950 -3.942 1.00 97.31 96 ALA A CA 1
ATOM 717 C C . ALA A 1 96 ? 2.531 1.020 -5.159 1.00 97.31 96 ALA A C 1
ATOM 719 O O . ALA A 1 96 ? 3.496 0.370 -5.559 1.00 97.31 96 ALA A O 1
ATOM 720 N N . THR A 1 97 ? 1.338 0.957 -5.755 1.00 98.31 97 THR A N 1
ATOM 721 C CA . THR A 1 97 ? 1.097 0.193 -6.985 1.00 98.31 97 THR A CA 1
ATOM 722 C C . THR A 1 97 ? 1.735 0.883 -8.188 1.00 98.31 97 THR A C 1
ATOM 724 O O . THR A 1 97 ? 2.444 0.218 -8.938 1.00 98.31 97 THR A O 1
ATOM 727 N N . ASP A 1 98 ? 1.564 2.198 -8.330 1.00 98.38 98 ASP A N 1
ATOM 728 C CA . ASP A 1 98 ? 2.177 2.981 -9.408 1.00 98.38 98 ASP A CA 1
ATOM 729 C C . ASP A 1 98 ? 3.713 2.860 -9.376 1.00 98.38 98 ASP A C 1
ATOM 731 O O . ASP A 1 98 ? 4.343 2.559 -10.392 1.00 98.38 98 ASP A O 1
ATOM 735 N N . GLU A 1 99 ? 4.327 3.011 -8.198 1.00 98.31 99 GLU A N 1
ATOM 736 C CA . GLU A 1 99 ? 5.780 2.856 -8.031 1.00 98.31 99 GLU A CA 1
ATOM 737 C C . GLU A 1 99 ? 6.239 1.417 -8.326 1.00 98.31 99 GLU A C 1
ATOM 739 O O . GLU A 1 99 ? 7.273 1.203 -8.963 1.00 98.31 99 GLU A O 1
ATOM 744 N N . PHE A 1 100 ? 5.461 0.405 -7.920 1.00 98.44 100 PHE A N 1
ATOM 745 C CA . PHE A 1 100 ? 5.753 -0.997 -8.235 1.00 98.44 100 PHE A CA 1
ATOM 746 C C . PHE A 1 100 ? 5.683 -1.296 -9.741 1.00 98.44 100 PHE A C 1
ATOM 748 O O . PHE A 1 100 ? 6.510 -2.057 -10.256 1.00 98.44 100 PHE A O 1
ATOM 755 N N . GLU A 1 101 ? 4.722 -0.712 -10.459 1.00 98.56 101 GLU A N 1
ATOM 756 C CA . GLU A 1 101 ? 4.616 -0.843 -11.914 1.00 98.56 101 GLU A CA 1
ATOM 757 C C . GLU A 1 101 ? 5.835 -0.230 -12.608 1.00 98.56 101 GLU A C 1
ATOM 759 O O . GLU A 1 101 ? 6.466 -0.893 -13.436 1.00 98.56 101 GLU A O 1
ATOM 764 N N . ILE A 1 102 ? 6.242 0.975 -12.196 1.00 98.00 102 ILE A N 1
ATOM 765 C CA . ILE A 1 102 ? 7.458 1.624 -12.701 1.00 98.00 102 ILE A CA 1
ATOM 766 C C . ILE A 1 102 ? 8.684 0.740 -12.435 1.00 98.00 102 ILE A C 1
ATOM 768 O O . ILE A 1 102 ? 9.460 0.477 -13.357 1.00 98.00 102 ILE A O 1
ATOM 772 N N . ALA A 1 103 ? 8.832 0.224 -11.212 1.00 98.12 103 ALA A N 1
ATOM 773 C CA . ALA A 1 103 ? 9.945 -0.642 -10.825 1.00 98.12 103 ALA A CA 1
ATOM 774 C C . ALA A 1 103 ? 9.994 -1.953 -11.623 1.00 98.12 103 ALA A C 1
ATOM 776 O O . ALA A 1 103 ? 11.073 -2.444 -11.977 1.00 98.12 103 ALA A O 1
ATOM 777 N N . THR A 1 104 ? 8.829 -2.530 -11.916 1.00 98.19 104 THR A N 1
ATOM 778 C CA . THR A 1 104 ? 8.708 -3.747 -12.723 1.00 98.19 104 THR A CA 1
ATOM 779 C C . THR A 1 104 ? 9.118 -3.480 -14.167 1.00 98.19 104 THR A C 1
ATOM 781 O O . THR A 1 104 ? 9.934 -4.221 -14.723 1.00 98.19 104 THR A O 1
ATOM 784 N N . ASP A 1 105 ? 8.604 -2.410 -14.770 1.00 98.12 105 ASP A N 1
ATOM 785 C CA . ASP A 1 105 ? 8.916 -2.031 -16.148 1.00 98.12 105 ASP A CA 1
ATOM 786 C C . ASP A 1 105 ? 10.396 -1.680 -16.322 1.00 98.12 105 ASP A C 1
ATOM 788 O O . ASP A 1 105 ? 11.043 -2.113 -17.283 1.00 98.12 105 ASP A O 1
ATOM 792 N N . SER A 1 106 ? 10.968 -0.938 -15.374 1.00 97.31 106 SER A N 1
ATOM 793 C CA . SER A 1 106 ? 12.359 -0.500 -15.428 1.00 97.31 106 SER A CA 1
ATOM 794 C C . SER A 1 106 ? 13.348 -1.640 -15.175 1.00 97.31 106 SER A C 1
ATOM 796 O O . SER A 1 106 ? 14.408 -1.663 -15.814 1.00 97.31 106 SER A O 1
ATOM 798 N N . THR A 1 107 ? 12.985 -2.613 -14.330 1.00 96.88 107 THR A N 1
ATOM 799 C CA . THR A 1 107 ? 13.742 -3.858 -14.113 1.00 96.88 107 THR A CA 1
ATOM 800 C C . THR A 1 107 ? 13.677 -4.765 -15.341 1.00 96.88 107 THR A C 1
ATOM 802 O O . THR A 1 107 ? 14.722 -5.167 -15.848 1.00 96.88 107 THR A O 1
ATOM 805 N N . ASN A 1 108 ? 12.485 -5.019 -15.896 1.00 96.19 108 ASN A N 1
ATOM 806 C CA . ASN A 1 108 ? 12.323 -5.852 -17.097 1.00 96.19 108 ASN A CA 1
ATOM 807 C C . ASN A 1 108 ? 13.070 -5.282 -18.317 1.00 96.19 108 ASN A C 1
ATOM 809 O O . ASN A 1 108 ? 13.543 -6.036 -19.167 1.00 96.19 108 ASN A O 1
ATOM 813 N N . ASN A 1 109 ? 13.193 -3.955 -18.399 1.00 96.50 109 ASN A N 1
ATOM 814 C CA . ASN A 1 109 ? 13.916 -3.271 -19.470 1.00 96.50 109 ASN A CA 1
ATOM 815 C C . ASN A 1 109 ? 15.406 -3.032 -19.160 1.00 96.50 109 ASN A C 1
ATOM 817 O O . ASN A 1 109 ? 16.074 -2.357 -19.946 1.00 96.50 109 ASN A O 1
ATOM 821 N N . ALA A 1 110 ? 15.924 -3.552 -18.039 1.00 94.81 110 ALA A N 1
ATOM 822 C CA . ALA A 1 110 ? 17.310 -3.389 -17.590 1.00 94.81 110 ALA A CA 1
ATOM 823 C C . ALA A 1 110 ? 17.795 -1.926 -17.643 1.00 94.81 110 ALA A C 1
ATOM 825 O O . ALA A 1 110 ? 18.901 -1.615 -18.097 1.00 94.81 110 ALA A O 1
ATOM 826 N N . THR A 1 111 ? 16.934 -0.998 -17.229 1.00 95.94 111 THR A N 1
ATOM 827 C CA . THR A 1 111 ? 17.265 0.428 -17.260 1.00 95.94 111 THR A CA 1
ATOM 828 C C . THR A 1 111 ? 18.201 0.800 -16.110 1.00 95.94 111 THR A C 1
ATOM 830 O O . THR A 1 111 ? 18.244 0.139 -15.073 1.00 95.94 111 THR A O 1
ATOM 833 N N . ILE A 1 112 ? 18.907 1.926 -16.248 1.00 96.50 112 ILE A N 1
ATOM 834 C CA . ILE A 1 112 ? 19.765 2.466 -15.178 1.00 96.50 112 ILE A CA 1
ATOM 835 C C . ILE A 1 112 ? 18.981 2.937 -13.941 1.00 96.50 112 ILE A C 1
ATOM 837 O O . ILE A 1 112 ? 19.588 3.203 -12.908 1.00 96.50 112 ILE A O 1
ATOM 841 N N . TYR A 1 113 ? 17.655 3.059 -14.051 1.00 96.38 113 TYR A N 1
ATOM 842 C CA . TYR A 1 113 ? 16.767 3.506 -12.977 1.00 96.38 113 TYR A CA 1
ATOM 843 C C . TYR A 1 113 ? 16.206 2.346 -12.155 1.00 96.38 113 TYR A C 1
ATOM 845 O O . TYR A 1 113 ? 15.741 2.574 -11.047 1.00 96.38 113 TYR A O 1
ATOM 853 N N . ALA A 1 114 ? 16.344 1.102 -12.631 1.00 96.69 114 ALA A N 1
ATOM 854 C CA . ALA A 1 114 ? 15.736 -0.076 -12.017 1.00 96.69 114 ALA A CA 1
ATOM 855 C C . ALA A 1 114 ? 16.009 -0.195 -10.512 1.00 96.69 114 ALA A C 1
ATOM 857 O O . ALA A 1 114 ? 15.113 -0.509 -9.735 1.00 96.69 114 ALA A O 1
ATOM 858 N N . SER A 1 115 ? 17.239 0.087 -10.080 1.00 95.81 115 SER A N 1
ATOM 859 C CA . SER A 1 115 ? 17.588 0.050 -8.657 1.00 95.81 115 SER A CA 1
ATOM 860 C C . SER A 1 115 ? 16.881 1.135 -7.842 1.00 95.81 115 SER A C 1
ATOM 862 O O . SER A 1 115 ? 16.398 0.835 -6.756 1.00 95.81 115 SER A O 1
ATOM 864 N N . SER A 1 116 ? 16.793 2.358 -8.375 1.00 96.38 116 SER A N 1
ATOM 865 C CA . SER A 1 116 ? 16.130 3.489 -7.712 1.00 96.38 116 SER A CA 1
ATOM 866 C C . SER A 1 116 ? 14.612 3.318 -7.683 1.00 96.38 116 SER A C 1
ATOM 868 O O . SER A 1 116 ? 13.977 3.667 -6.697 1.00 96.38 116 SER A O 1
ATOM 870 N N . ASP A 1 117 ? 14.024 2.760 -8.740 1.00 97.62 117 ASP A N 1
ATOM 871 C CA . ASP A 1 117 ? 12.576 2.555 -8.810 1.00 97.62 117 ASP A CA 1
ATOM 872 C C . ASP A 1 117 ? 12.139 1.428 -7.863 1.00 97.62 117 ASP A C 1
ATOM 874 O O . ASP A 1 117 ? 11.127 1.545 -7.177 1.00 97.62 117 ASP A O 1
ATOM 878 N N . ARG A 1 118 ? 12.933 0.349 -7.747 1.00 97.31 118 ARG A N 1
ATOM 879 C CA . ARG A 1 118 ? 12.694 -0.694 -6.732 1.00 97.31 118 ARG A CA 1
ATOM 880 C C . ARG A 1 118 ? 12.790 -0.147 -5.308 1.00 97.31 118 ARG A C 1
ATOM 882 O O . ARG A 1 118 ? 12.039 -0.591 -4.446 1.00 97.31 118 ARG A O 1
ATOM 889 N N . GLU A 1 119 ? 13.705 0.786 -5.054 1.00 95.88 119 GLU A N 1
ATOM 890 C CA . GLU A 1 119 ? 13.793 1.489 -3.768 1.00 95.88 119 GLU A CA 1
ATOM 891 C C . GLU A 1 119 ? 12.530 2.326 -3.511 1.00 95.88 119 GLU A C 1
ATOM 893 O O . GLU A 1 119 ? 11.899 2.153 -2.473 1.00 95.88 119 GLU A O 1
ATOM 898 N N . SER A 1 120 ? 12.069 3.100 -4.499 1.00 95.44 120 SER A N 1
ATOM 899 C CA . SER A 1 120 ? 10.809 3.858 -4.414 1.00 95.44 120 SER A CA 1
ATOM 900 C C . SER A 1 120 ? 9.600 2.957 -4.111 1.00 95.44 120 SER A C 1
ATOM 902 O O . SER A 1 120 ? 8.805 3.241 -3.213 1.00 95.44 120 SER A O 1
ATOM 904 N N . ALA A 1 121 ? 9.493 1.805 -4.784 1.00 96.62 121 ALA A N 1
ATOM 905 C CA . ALA A 1 121 ? 8.431 0.829 -4.535 1.00 96.62 121 ALA A CA 1
ATOM 906 C C . ALA A 1 121 ? 8.489 0.234 -3.113 1.00 96.62 121 ALA A C 1
ATOM 908 O O . ALA A 1 121 ? 7.446 0.043 -2.477 1.00 96.62 121 ALA A O 1
ATOM 909 N N . ARG A 1 122 ? 9.694 -0.032 -2.585 1.00 96.19 122 ARG A N 1
ATOM 910 C CA . ARG A 1 122 ? 9.894 -0.471 -1.192 1.00 96.19 122 ARG A CA 1
ATOM 911 C C . ARG A 1 122 ? 9.456 0.596 -0.202 1.00 96.19 122 ARG A C 1
ATOM 913 O O . ARG A 1 122 ? 8.745 0.269 0.746 1.00 96.19 122 ARG A O 1
ATOM 920 N N . ASP A 1 123 ? 9.856 1.843 -0.417 1.00 93.94 123 ASP A N 1
ATOM 921 C CA . ASP A 1 123 ? 9.546 2.951 0.485 1.00 93.94 123 ASP A CA 1
ATOM 922 C C . ASP A 1 123 ? 8.041 3.231 0.525 1.00 93.94 123 ASP A C 1
ATOM 924 O O . ASP A 1 123 ? 7.451 3.353 1.606 1.00 93.94 123 ASP A O 1
ATOM 928 N N . ALA A 1 124 ? 7.383 3.227 -0.637 1.00 94.56 124 ALA A N 1
ATOM 929 C CA . ALA A 1 124 ? 5.935 3.371 -0.735 1.00 94.56 124 ALA A CA 1
ATOM 930 C C . ALA A 1 124 ? 5.189 2.205 -0.055 1.00 94.56 124 ALA A C 1
ATOM 932 O O . ALA A 1 124 ? 4.242 2.430 0.708 1.00 94.56 124 ALA A O 1
ATOM 933 N N . LEU A 1 125 ? 5.638 0.957 -0.257 1.00 95.44 125 LEU A N 1
ATOM 934 C CA . LEU A 1 125 ? 5.085 -0.214 0.433 1.00 95.44 125 LEU A CA 1
ATOM 935 C C . LEU A 1 125 ? 5.284 -0.124 1.951 1.00 95.44 125 LEU A C 1
ATOM 937 O O . LEU A 1 125 ? 4.367 -0.444 2.707 1.00 95.44 125 LEU A O 1
ATOM 941 N N . ASN A 1 126 ? 6.462 0.299 2.404 1.00 93.81 126 ASN A N 1
ATOM 942 C CA . ASN A 1 126 ? 6.786 0.439 3.818 1.00 93.81 126 ASN A CA 1
ATOM 943 C C . ASN A 1 126 ? 5.858 1.469 4.482 1.00 93.81 126 ASN A C 1
ATOM 945 O O . ASN A 1 126 ? 5.222 1.175 5.495 1.00 93.81 126 ASN A O 1
ATOM 949 N N . GLN A 1 127 ? 5.661 2.628 3.848 1.00 91.69 127 GLN A N 1
ATOM 950 C CA . GLN A 1 127 ? 4.721 3.641 4.326 1.00 91.69 127 GLN A CA 1
ATOM 951 C C . GLN A 1 127 ? 3.281 3.106 4.425 1.00 91.69 127 GLN A C 1
ATOM 953 O O . GLN A 1 127 ? 2.589 3.372 5.416 1.00 91.69 127 GLN A O 1
ATOM 958 N N . LEU A 1 128 ? 2.826 2.333 3.433 1.00 94.38 128 LEU A N 1
ATOM 959 C CA . LEU A 1 128 ? 1.523 1.666 3.464 1.00 94.38 128 LEU A CA 1
ATOM 960 C C . LEU A 1 128 ? 1.427 0.650 4.612 1.00 94.38 128 LEU A C 1
ATOM 962 O O . LEU A 1 128 ? 0.442 0.659 5.350 1.00 94.38 128 LEU A O 1
ATOM 966 N N . GLN A 1 129 ? 2.432 -0.217 4.771 1.00 93.69 129 GLN A N 1
ATOM 967 C CA . GLN A 1 129 ? 2.466 -1.252 5.809 1.00 93.69 129 GLN A CA 1
ATOM 968 C C . GLN A 1 129 ? 2.415 -0.646 7.199 1.00 93.69 129 GLN A C 1
ATOM 970 O O . GLN A 1 129 ? 1.585 -1.048 8.008 1.00 93.69 129 GLN A O 1
ATOM 975 N N . ILE A 1 130 ? 3.238 0.364 7.452 1.00 91.12 130 ILE A N 1
ATOM 976 C CA . ILE A 1 130 ? 3.286 1.005 8.755 1.00 91.12 130 ILE A CA 1
ATOM 977 C C . ILE A 1 130 ? 1.972 1.721 9.041 1.00 91.12 130 ILE A C 1
ATOM 979 O O . ILE A 1 130 ? 1.423 1.557 10.125 1.00 91.12 130 ILE A O 1
ATOM 983 N N . THR A 1 131 ? 1.423 2.479 8.090 1.00 91.38 131 THR A N 1
ATOM 984 C CA . THR A 1 131 ? 0.133 3.159 8.297 1.00 91.38 131 THR A CA 1
ATOM 985 C C . THR A 1 131 ? -0.980 2.141 8.564 1.00 91.38 131 THR A C 1
ATOM 987 O O . THR A 1 131 ? -1.810 2.330 9.454 1.00 91.38 131 THR A O 1
ATOM 990 N N . TYR A 1 132 ? -0.961 1.012 7.850 1.00 94.00 132 TYR A N 1
ATOM 991 C CA . TYR A 1 132 ? -1.888 -0.093 8.069 1.00 94.00 132 TYR A CA 1
ATOM 992 C C . TYR A 1 132 ? -1.720 -0.710 9.462 1.00 94.00 132 TYR A C 1
ATOM 994 O O . TYR A 1 132 ? -2.706 -0.877 10.179 1.00 94.00 132 TYR A O 1
ATOM 1002 N N . GLU A 1 133 ? -0.498 -1.031 9.881 1.00 92.25 133 GLU A N 1
ATOM 1003 C CA . GLU A 1 133 ? -0.204 -1.574 11.211 1.00 92.25 133 GLU A CA 1
ATOM 1004 C C . GLU A 1 133 ? -0.614 -0.589 12.304 1.00 92.25 133 GLU A C 1
ATOM 1006 O O . GLU A 1 133 ? -1.256 -0.971 13.278 1.00 92.25 133 GLU A O 1
ATOM 1011 N N . LEU A 1 134 ? -0.350 0.695 12.109 1.00 89.75 134 LEU A N 1
ATOM 1012 C CA . LEU A 1 134 ? -0.706 1.752 13.039 1.00 89.75 134 LEU A CA 1
ATOM 1013 C C . LEU A 1 134 ? -2.233 1.885 13.214 1.00 89.75 134 LEU A C 1
ATOM 1015 O O . LEU A 1 134 ? -2.707 2.152 14.316 1.00 89.75 134 LEU A O 1
ATOM 1019 N N . TYR A 1 135 ? -3.023 1.642 12.165 1.00 91.00 135 TYR A N 1
ATOM 1020 C CA . TYR A 1 135 ? -4.491 1.666 12.234 1.00 91.00 135 TYR A CA 1
ATOM 1021 C C . TYR A 1 135 ? -5.139 0.337 12.594 1.00 91.00 135 TYR A C 1
ATOM 1023 O O . TYR A 1 135 ? -6.330 0.308 12.893 1.00 91.00 135 TYR A O 1
ATOM 1031 N N . THR A 1 136 ? -4.397 -0.766 12.583 1.00 92.00 136 THR A N 1
ATOM 1032 C CA . THR A 1 136 ? -4.975 -2.099 12.795 1.00 92.00 136 THR A CA 1
ATOM 1033 C C . THR A 1 136 ? -4.422 -2.844 13.995 1.00 92.00 136 THR A C 1
ATOM 1035 O O . THR A 1 136 ? -5.053 -3.815 14.423 1.00 92.00 136 THR A O 1
ATOM 1038 N N . THR A 1 137 ? -3.301 -2.395 14.554 1.00 88.31 137 THR A N 1
ATOM 1039 C CA . THR A 1 137 ? -2.712 -2.952 15.770 1.00 88.31 137 THR A CA 1
ATOM 1040 C C . THR A 1 137 ? -3.441 -2.408 16.988 1.00 88.31 137 THR A C 1
ATOM 1042 O O . THR A 1 137 ? -3.809 -1.233 17.056 1.00 88.31 137 THR A O 1
ATOM 1045 N N . ASP A 1 138 ? -3.650 -3.273 17.973 1.00 80.62 138 ASP A N 1
ATOM 1046 C CA . ASP 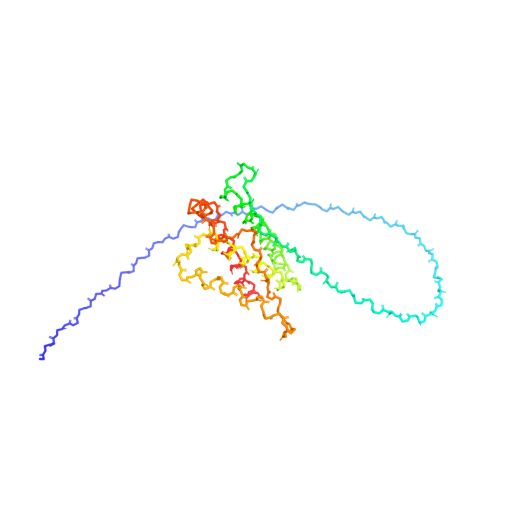A 1 138 ? -4.271 -2.876 19.226 1.00 80.62 138 ASP A CA 1
ATOM 1047 C C . ASP A 1 138 ? -3.312 -1.968 20.007 1.00 80.62 138 ASP A C 1
ATOM 1049 O O . ASP A 1 138 ? -2.155 -2.315 20.242 1.00 80.62 138 ASP A O 1
ATOM 1053 N N . VAL A 1 139 ? -3.802 -0.815 20.467 1.00 71.31 139 VAL A N 1
ATOM 1054 C CA . VAL A 1 139 ? -3.017 0.194 21.214 1.00 71.31 139 VAL A CA 1
ATOM 1055 C C . VAL A 1 139 ? -2.361 -0.330 22.494 1.00 71.31 139 VAL A C 1
ATOM 1057 O O . VAL A 1 139 ? -1.416 0.270 23.000 1.00 71.31 139 VAL A O 1
ATOM 1060 N N . SER A 1 140 ? -2.868 -1.434 23.048 1.00 69.25 140 SER A N 1
ATOM 1061 C CA . SER A 1 140 ? -2.295 -2.102 24.223 1.00 69.25 140 SER A CA 1
ATOM 1062 C C . SER A 1 140 ? -1.161 -3.074 23.878 1.00 69.25 140 SER A C 1
ATOM 1064 O O . SER A 1 140 ? -0.530 -3.609 24.790 1.00 69.25 140 SER A O 1
ATOM 1066 N N . SER A 1 141 ? -0.900 -3.320 22.591 1.00 73.44 141 SER A N 1
ATOM 1067 C CA . SER A 1 141 ? 0.203 -4.164 22.144 1.00 73.44 141 SER A CA 1
ATOM 1068 C C . SER A 1 141 ? 1.546 -3.451 22.363 1.00 73.44 141 SER A C 1
ATOM 1070 O O . SER A 1 141 ? 1.678 -2.276 22.008 1.00 73.44 141 SER A O 1
ATOM 1072 N N . PRO A 1 142 ? 2.576 -4.138 22.893 1.00 69.88 142 PRO A N 1
ATOM 1073 C CA . PRO A 1 142 ? 3.926 -3.577 22.992 1.00 69.88 142 PRO A CA 1
ATOM 1074 C C . PRO A 1 142 ? 4.508 -3.195 21.619 1.00 69.88 142 PRO A C 1
ATOM 1076 O O . PRO A 1 142 ? 5.304 -2.265 21.529 1.00 69.88 142 PRO A O 1
ATOM 1079 N N . GLU A 1 143 ? 4.059 -3.855 20.549 1.00 71.56 143 GLU A N 1
ATOM 1080 C CA . GLU A 1 143 ? 4.446 -3.568 19.163 1.00 71.56 143 GLU A CA 1
ATOM 1081 C C . GLU A 1 143 ? 3.999 -2.168 18.717 1.00 71.56 143 GLU A C 1
ATOM 1083 O O . GLU A 1 143 ? 4.762 -1.433 18.096 1.00 71.56 143 GLU A O 1
ATOM 1088 N N . PHE A 1 144 ? 2.804 -1.738 19.131 1.00 69.56 144 PHE A N 1
ATOM 1089 C CA . PHE A 1 144 ? 2.281 -0.406 18.825 1.00 69.56 144 PHE A CA 1
ATOM 1090 C C . PHE A 1 144 ? 3.092 0.709 19.506 1.00 69.56 144 PHE A C 1
ATOM 1092 O O . PHE A 1 144 ? 3.359 1.752 18.905 1.00 69.56 144 PHE A O 1
ATOM 1099 N N . GLN A 1 145 ? 3.529 0.484 20.750 1.00 69.88 145 GLN A N 1
ATOM 1100 C CA . GLN A 1 145 ? 4.411 1.417 21.463 1.00 69.88 145 GLN A CA 1
ATOM 1101 C C . GLN A 1 145 ? 5.800 1.494 20.827 1.00 69.88 145 GLN A C 1
ATOM 1103 O O . GLN A 1 145 ? 6.391 2.573 20.772 1.00 69.88 145 GLN A O 1
ATOM 1108 N N . GLU A 1 146 ? 6.321 0.372 20.329 1.00 73.88 146 GLU A N 1
ATOM 1109 C CA . GLU A 1 146 ? 7.598 0.352 19.622 1.00 73.88 146 GLU A CA 1
ATOM 1110 C C . GLU A 1 146 ? 7.509 1.065 18.266 1.00 73.88 146 GLU A C 1
ATOM 1112 O O . GLU A 1 146 ? 8.402 1.849 17.948 1.00 73.88 146 GLU A O 1
ATOM 1117 N N . LEU A 1 147 ? 6.423 0.866 17.510 1.00 71.94 147 LEU A N 1
ATOM 1118 C CA . LEU A 1 147 ? 6.163 1.582 16.258 1.00 71.94 147 LEU A CA 1
ATOM 1119 C C . LEU A 1 147 ? 6.083 3.094 16.499 1.00 71.94 147 LEU A C 1
ATOM 1121 O O . LEU A 1 147 ? 6.844 3.845 15.892 1.00 71.94 147 LEU A O 1
ATOM 1125 N N . GLN A 1 148 ? 5.267 3.557 17.456 1.00 66.38 148 GLN A N 1
ATOM 1126 C CA . GLN A 1 148 ? 5.207 4.986 17.804 1.00 66.38 148 GLN A CA 1
ATOM 1127 C C . GLN A 1 148 ? 6.575 5.560 18.188 1.00 66.38 148 GLN A C 1
ATOM 1129 O O . GLN A 1 148 ? 6.922 6.662 17.762 1.00 66.38 148 GLN A O 1
ATOM 1134 N N . LYS A 1 149 ? 7.368 4.816 18.968 1.00 69.31 149 LYS A N 1
ATOM 1135 C CA . LYS A 1 149 ? 8.701 5.255 19.389 1.00 69.31 149 LYS A CA 1
ATOM 1136 C C . LYS A 1 149 ? 9.687 5.317 18.220 1.00 69.31 149 LYS A C 1
ATOM 1138 O O . LYS A 1 149 ? 10.414 6.297 18.104 1.00 69.31 149 LYS A O 1
ATOM 1143 N N . LYS A 1 150 ? 9.681 4.324 17.323 1.00 65.88 150 LYS A N 1
ATOM 1144 C CA . LYS A 1 150 ? 10.515 4.326 16.109 1.00 65.88 150 LYS A CA 1
ATOM 1145 C C . LYS A 1 150 ? 10.189 5.508 15.193 1.00 65.88 150 LYS A C 1
ATOM 1147 O O . LYS A 1 150 ? 11.118 6.110 14.664 1.00 65.88 150 LYS A O 1
ATOM 1152 N N . HIS A 1 151 ? 8.915 5.889 15.065 1.00 59.34 151 HIS A N 1
ATOM 1153 C CA . HIS A 1 151 ? 8.525 7.085 14.306 1.00 59.34 151 HIS A CA 1
ATOM 1154 C C . HIS A 1 151 ? 8.922 8.392 14.986 1.00 59.34 151 HIS A C 1
ATOM 1156 O O . HIS A 1 151 ? 9.387 9.309 14.313 1.00 59.34 151 HIS A O 1
ATOM 1162 N N . ALA A 1 152 ? 8.773 8.483 16.309 1.00 53.75 152 ALA A N 1
ATOM 1163 C CA . ALA A 1 152 ? 9.180 9.667 17.059 1.00 53.75 152 ALA A CA 1
ATOM 1164 C C . ALA A 1 152 ? 10.707 9.882 17.002 1.00 53.75 152 ALA A C 1
ATOM 1166 O O . ALA A 1 152 ? 11.160 10.997 16.762 1.00 53.75 152 ALA A O 1
ATOM 1167 N N . ASP A 1 153 ? 11.500 8.811 17.123 1.00 49.16 153 ASP A N 1
ATOM 1168 C CA . ASP A 1 153 ? 12.969 8.865 17.090 1.00 49.16 153 ASP A CA 1
ATOM 1169 C C . ASP A 1 153 ? 13.541 9.129 15.673 1.00 49.16 153 ASP A C 1
ATOM 1171 O O . ASP A 1 153 ? 14.697 9.540 15.535 1.00 49.16 153 ASP A O 1
ATOM 1175 N N . GLN A 1 154 ? 12.758 8.910 14.607 1.00 48.47 154 GLN A N 1
ATOM 1176 C CA . GLN A 1 154 ? 13.134 9.238 13.221 1.00 48.47 154 GLN A CA 1
ATOM 1177 C C . GLN A 1 154 ? 12.976 10.730 12.881 1.00 48.47 154 GLN A C 1
ATOM 1179 O O . GLN A 1 154 ? 13.623 11.203 11.947 1.00 48.47 154 GLN A O 1
ATOM 1184 N N . ALA A 1 155 ? 12.184 11.491 13.647 1.00 43.66 155 ALA A N 1
ATOM 1185 C CA . ALA A 1 155 ? 12.017 12.932 13.442 1.00 43.66 155 ALA A CA 1
ATOM 1186 C C . ALA A 1 155 ? 13.243 13.755 13.898 1.00 43.66 155 ALA A C 1
ATOM 1188 O O . ALA A 1 155 ? 13.541 14.789 13.304 1.00 43.66 155 ALA A O 1
ATOM 1189 N N . ASP A 1 156 ? 14.001 13.277 14.895 1.00 41.50 156 ASP A N 1
ATOM 1190 C CA . ASP A 1 156 ? 15.126 14.017 15.498 1.00 41.50 156 ASP A CA 1
ATOM 1191 C C . ASP A 1 156 ? 16.512 13.683 14.901 1.00 41.50 156 ASP A C 1
ATOM 1193 O O . ASP A 1 156 ? 17.506 14.348 15.201 1.00 41.50 156 ASP A O 1
ATOM 1197 N N . LYS A 1 157 ? 16.620 12.689 14.006 1.00 44.66 157 LYS A N 1
ATOM 1198 C CA . LYS A 1 157 ? 17.890 12.302 13.347 1.00 44.66 157 LYS A CA 1
ATOM 1199 C C . LYS A 1 157 ? 18.134 12.988 11.994 1.00 44.66 157 LYS A C 1
ATOM 1201 O O . LYS A 1 157 ? 18.861 12.464 11.159 1.00 44.66 157 LYS A O 1
ATOM 1206 N N . GLN A 1 158 ? 17.580 14.178 11.774 1.00 43.91 158 GLN A N 1
ATOM 1207 C CA . GLN A 1 158 ? 17.715 14.922 10.511 1.00 43.91 158 GLN A CA 1
ATOM 1208 C C . GLN A 1 158 ? 18.883 15.926 10.454 1.00 43.91 158 GLN A C 1
ATOM 1210 O O . GLN A 1 158 ? 18.970 16.704 9.509 1.00 43.91 158 GLN A O 1
ATOM 1215 N N . ALA A 1 159 ? 19.809 15.932 11.420 1.00 37.69 159 ALA A N 1
ATOM 1216 C CA . ALA A 1 159 ? 20.840 16.976 11.473 1.00 37.69 159 ALA A CA 1
ATOM 1217 C C . ALA A 1 159 ? 22.235 16.607 10.929 1.00 37.69 159 ALA A C 1
ATOM 1219 O O . ALA A 1 159 ? 23.038 17.528 10.793 1.00 37.69 159 ALA A O 1
ATOM 1220 N N . ASN A 1 160 ? 22.584 15.339 10.646 1.00 38.62 160 ASN A N 1
ATOM 1221 C CA . ASN A 1 160 ? 23.956 15.039 10.193 1.00 38.62 160 ASN A CA 1
ATOM 1222 C C . ASN A 1 160 ? 24.199 13.626 9.611 1.00 38.62 160 ASN A C 1
ATOM 1224 O O . ASN A 1 160 ? 24.941 12.869 10.226 1.00 38.62 160 ASN A O 1
ATOM 1228 N N . VAL A 1 161 ? 23.634 13.265 8.453 1.00 38.62 161 VAL A N 1
ATOM 1229 C CA . VAL A 1 161 ? 24.274 12.330 7.496 1.00 38.62 161 VAL A CA 1
ATOM 1230 C C . VAL A 1 161 ? 23.735 12.645 6.096 1.00 38.62 161 VAL A C 1
ATOM 1232 O O . VAL A 1 161 ? 22.556 12.445 5.817 1.00 38.62 161 VAL A O 1
ATOM 1235 N N . GLU A 1 162 ? 24.591 13.153 5.211 1.00 39.81 162 GLU A N 1
ATOM 1236 C CA . GLU A 1 162 ? 24.350 13.158 3.766 1.00 39.81 162 GLU A CA 1
ATOM 1237 C C . GLU A 1 162 ? 24.341 11.694 3.295 1.00 39.81 162 GLU A C 1
ATOM 1239 O O . GLU A 1 162 ? 25.401 11.069 3.258 1.00 39.81 162 GLU A O 1
ATOM 1244 N N . GLY A 1 163 ? 23.174 11.107 2.999 1.00 40.91 163 GLY A N 1
ATOM 1245 C CA . GLY A 1 163 ? 23.172 9.772 2.391 1.00 40.91 163 GLY A CA 1
ATOM 1246 C C . GLY A 1 163 ? 21.889 8.952 2.355 1.00 40.91 163 GLY A C 1
ATOM 1247 O O . GLY A 1 163 ? 21.799 8.126 1.464 1.00 40.91 163 GLY A O 1
ATOM 1248 N N . GLU A 1 164 ? 20.898 9.147 3.227 1.00 37.69 164 GLU A N 1
ATOM 1249 C CA . GLU A 1 164 ? 19.661 8.348 3.157 1.00 37.69 164 GLU A CA 1
ATOM 1250 C C . GLU A 1 164 ? 18.447 9.175 3.575 1.00 37.69 164 GLU A C 1
ATOM 1252 O O . GLU A 1 164 ? 18.350 9.661 4.705 1.00 37.69 164 GLU A O 1
ATOM 1257 N N . ALA A 1 165 ? 17.513 9.347 2.641 1.00 42.72 165 ALA A N 1
ATOM 1258 C CA . ALA A 1 165 ? 16.230 9.983 2.878 1.00 42.72 165 ALA A CA 1
ATOM 1259 C C . ALA A 1 165 ? 15.344 9.040 3.703 1.00 42.72 165 ALA A C 1
ATOM 1261 O O . ALA A 1 165 ? 14.453 8.388 3.179 1.00 42.72 165 ALA A O 1
ATOM 1262 N N . SER A 1 166 ? 15.581 8.961 5.014 1.00 47.59 166 SER A N 1
ATOM 1263 C CA . SER A 1 166 ? 14.638 8.309 5.926 1.00 47.59 166 SER A CA 1
ATOM 1264 C C . SER A 1 166 ? 13.298 9.055 5.867 1.00 47.59 166 SER A C 1
ATOM 1266 O O . SER A 1 166 ? 13.158 10.163 6.393 1.00 47.59 166 SER A O 1
ATOM 1268 N N . GLN A 1 167 ? 12.342 8.464 5.149 1.00 51.66 167 GLN A N 1
ATOM 1269 C CA . GLN A 1 167 ? 11.035 9.026 4.827 1.00 51.66 167 GLN A CA 1
ATOM 1270 C C . GLN A 1 167 ? 10.188 9.201 6.094 1.00 51.66 167 GLN A C 1
ATOM 1272 O O . GLN A 1 167 ? 9.858 8.245 6.792 1.00 51.66 167 GLN A O 1
ATOM 1277 N N . VAL A 1 168 ? 9.839 10.453 6.404 1.00 56.06 168 VAL A N 1
ATOM 1278 C CA . VAL A 1 168 ? 8.965 10.806 7.532 1.00 56.06 168 VAL A CA 1
ATOM 1279 C C . VAL A 1 168 ? 7.547 10.320 7.230 1.00 56.06 168 VAL A C 1
ATOM 1281 O O . VAL A 1 168 ? 6.872 10.866 6.357 1.00 56.06 168 VAL A O 1
ATOM 1284 N N . ILE A 1 169 ? 7.080 9.309 7.961 1.00 63.88 169 ILE A N 1
ATOM 1285 C CA . ILE A 1 169 ? 5.725 8.763 7.812 1.00 63.88 169 ILE A CA 1
ATOM 1286 C C . ILE A 1 169 ? 4.741 9.691 8.523 1.00 63.88 169 ILE A C 1
ATOM 1288 O O . ILE A 1 169 ? 4.752 9.813 9.746 1.00 63.88 169 ILE A O 1
ATOM 1292 N N . ASN A 1 170 ? 3.911 10.380 7.739 1.00 67.00 170 ASN A N 1
ATOM 1293 C CA . ASN A 1 170 ? 2.966 11.377 8.233 1.00 67.00 170 ASN A CA 1
ATOM 1294 C C . ASN A 1 170 ? 1.522 10.916 7.988 1.00 67.00 170 ASN A C 1
ATOM 1296 O O . ASN A 1 170 ? 1.008 11.005 6.870 1.00 67.00 170 ASN A O 1
ATOM 1300 N N . THR A 1 171 ? 0.890 10.407 9.041 1.00 78.56 171 THR A N 1
ATOM 1301 C CA . THR A 1 171 ? -0.471 9.862 9.022 1.00 78.56 171 THR A CA 1
ATOM 1302 C C . THR A 1 171 ? -1.511 10.950 9.313 1.00 78.56 171 THR A C 1
ATOM 1304 O O . THR A 1 171 ? -1.269 11.858 10.109 1.00 78.56 171 THR A O 1
ATOM 1307 N N . ASN A 1 172 ? -2.679 10.898 8.661 1.00 79.25 172 ASN A N 1
ATOM 1308 C CA . ASN A 1 172 ? -3.725 11.918 8.837 1.00 79.25 172 ASN A CA 1
ATOM 1309 C C . ASN A 1 172 ? -4.524 11.762 10.140 1.00 79.25 172 ASN A C 1
ATOM 1311 O O . ASN A 1 172 ? -5.056 12.749 10.663 1.00 79.25 172 ASN A O 1
ATOM 1315 N N . PHE A 1 173 ? -4.620 10.537 10.660 1.00 78.62 173 PHE A N 1
ATOM 1316 C CA . PHE A 1 173 ? -5.385 10.206 11.865 1.00 78.62 173 PHE A CA 1
ATOM 1317 C C . PHE A 1 173 ? -4.486 9.835 13.039 1.00 78.62 173 PHE A C 1
ATOM 1319 O O . PHE A 1 173 ? -3.480 9.147 12.863 1.00 78.62 173 PHE A O 1
ATOM 1326 N N . ASN A 1 174 ? -4.899 10.234 14.248 1.00 81.00 174 ASN A N 1
ATOM 1327 C CA . ASN A 1 174 ? -4.259 9.794 15.483 1.00 81.00 174 ASN A CA 1
ATOM 1328 C C . ASN A 1 174 ? -4.580 8.309 15.722 1.00 81.00 174 ASN A C 1
ATOM 1330 O O . ASN A 1 174 ? -5.724 7.972 16.037 1.00 81.00 174 ASN A O 1
ATOM 1334 N N . PRO A 1 175 ? -3.595 7.407 15.641 1.00 78.81 175 PRO A N 1
ATOM 1335 C CA . PRO A 1 175 ? -3.852 5.977 15.758 1.00 78.81 175 PRO A CA 1
ATOM 1336 C C . PRO A 1 175 ? -4.269 5.522 17.160 1.00 78.81 175 PRO A C 1
ATOM 1338 O O . PRO A 1 175 ? -4.883 4.465 17.318 1.00 78.81 175 PRO A O 1
ATOM 1341 N N . ALA A 1 176 ? -3.969 6.326 18.185 1.00 79.69 176 ALA A N 1
ATOM 1342 C CA . ALA A 1 176 ? -4.403 6.064 19.552 1.00 79.69 176 ALA A CA 1
ATOM 1343 C C . ALA A 1 176 ? -5.916 6.272 19.745 1.00 79.69 176 ALA A C 1
ATOM 1345 O O . ALA A 1 176 ? -6.484 5.738 20.695 1.00 79.69 176 ALA A O 1
ATOM 1346 N N . GLU A 1 177 ? -6.563 7.028 18.855 1.00 82.38 177 GLU A N 1
ATOM 1347 C CA . GLU A 1 177 ? -7.991 7.359 18.931 1.00 82.38 177 GLU A CA 1
ATOM 1348 C C . GLU A 1 177 ? -8.874 6.467 18.049 1.00 82.38 177 GLU A C 1
ATOM 1350 O O . GLU A 1 177 ? -10.096 6.575 18.124 1.00 82.38 177 GLU A O 1
ATOM 1355 N N . VAL A 1 178 ? -8.277 5.567 17.258 1.00 85.50 178 VAL A N 1
ATOM 1356 C CA . VAL A 1 178 ? -9.015 4.692 16.337 1.00 85.50 178 VAL A CA 1
ATOM 1357 C C . VAL A 1 178 ? -9.867 3.678 17.102 1.00 85.50 178 VAL A C 1
ATOM 1359 O O . VAL A 1 178 ? -9.348 2.913 17.922 1.00 85.50 178 VAL A O 1
ATOM 1362 N N . SER A 1 179 ? -11.168 3.635 16.801 1.00 89.25 179 SER A N 1
ATOM 1363 C CA . SER A 1 179 ? -12.101 2.669 17.395 1.00 89.25 179 SER A CA 1
ATOM 1364 C C . SER A 1 179 ? -11.866 1.228 16.915 1.00 89.25 179 SER A C 1
ATOM 1366 O O . SER A 1 179 ? -11.520 0.988 15.759 1.00 89.25 179 SER A O 1
ATOM 1368 N N . ASP A 1 180 ? -12.106 0.234 17.779 1.00 89.62 180 ASP A N 1
ATOM 1369 C CA . ASP A 1 180 ? -11.885 -1.187 17.444 1.00 89.62 180 ASP A CA 1
ATOM 1370 C C . ASP A 1 180 ? -12.751 -1.678 16.270 1.00 89.62 180 ASP A C 1
ATOM 1372 O O . ASP A 1 180 ? -12.330 -2.545 15.498 1.00 89.62 180 ASP A O 1
ATOM 1376 N N . GLU A 1 181 ? -13.944 -1.099 16.102 1.00 90.06 181 GLU A N 1
ATOM 1377 C CA . GLU A 1 181 ? -14.816 -1.349 14.951 1.00 90.06 181 GLU A CA 1
ATOM 1378 C C . GLU A 1 181 ? -14.170 -0.850 13.651 1.00 90.06 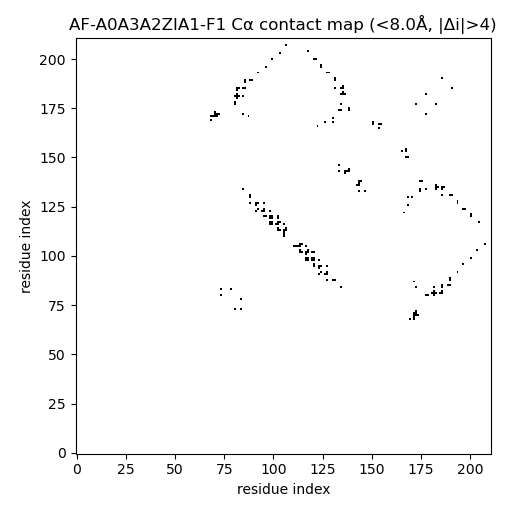181 GLU A C 1
ATOM 1380 O O . GLU A 1 181 ? -14.087 -1.602 12.676 1.00 90.06 181 GLU A O 1
ATOM 1385 N N . ALA A 1 182 ? -13.618 0.370 13.654 1.00 91.12 182 ALA A N 1
ATOM 1386 C CA . ALA A 1 182 ? -12.880 0.907 12.516 1.00 91.12 182 ALA A CA 1
ATOM 1387 C C . ALA A 1 182 ? -11.633 0.063 12.201 1.00 91.12 182 ALA A C 1
ATOM 1389 O O . ALA A 1 182 ? -11.403 -0.267 11.036 1.00 91.12 182 ALA A O 1
ATOM 1390 N N . ARG A 1 183 ? -10.881 -0.391 13.220 1.00 92.94 183 ARG A N 1
ATOM 1391 C CA . ARG A 1 183 ? -9.732 -1.303 13.025 1.00 92.94 183 ARG A CA 1
ATOM 1392 C C . ARG A 1 183 ? -10.140 -2.591 12.319 1.00 92.94 183 ARG A C 1
ATOM 1394 O O . ARG A 1 183 ? -9.462 -3.046 11.397 1.00 92.94 183 ARG A O 1
ATOM 1401 N N . ALA A 1 184 ? -11.235 -3.211 12.762 1.00 92.94 184 ALA A N 1
ATOM 1402 C CA . ALA A 1 184 ? -11.733 -4.450 12.175 1.00 92.94 184 ALA A CA 1
ATOM 1403 C C . ALA A 1 184 ? -12.147 -4.259 10.709 1.00 92.94 184 ALA A C 1
ATOM 1405 O O . ALA A 1 184 ? -11.823 -5.105 9.869 1.00 92.94 184 ALA A O 1
ATOM 1406 N N . GLU A 1 185 ? -12.794 -3.138 10.396 1.00 93.88 185 GLU A N 1
ATOM 1407 C CA . GLU A 1 185 ? -13.202 -2.811 9.033 1.00 93.88 185 GLU A CA 1
ATOM 1408 C C . GLU A 1 185 ? -11.992 -2.565 8.118 1.00 93.88 185 GLU A C 1
ATOM 1410 O O . GLU A 1 185 ? -11.921 -3.127 7.021 1.00 93.88 185 GLU A O 1
ATOM 1415 N N . VAL A 1 186 ? -10.988 -1.818 8.591 1.00 94.94 186 VAL A N 1
ATOM 1416 C CA . VAL A 1 186 ? -9.727 -1.595 7.866 1.00 94.94 186 VAL A CA 1
ATOM 1417 C C . VAL A 1 186 ? -9.021 -2.924 7.579 1.00 94.94 186 VAL A C 1
ATOM 1419 O O . VAL A 1 186 ? -8.682 -3.205 6.425 1.00 94.94 186 VAL A O 1
ATOM 1422 N N . ARG A 1 187 ? -8.863 -3.797 8.589 1.00 95.25 187 ARG A N 1
ATOM 1423 C CA . ARG A 1 187 ? -8.262 -5.137 8.419 1.00 95.25 187 ARG A CA 1
ATOM 1424 C C . ARG A 1 187 ? -8.979 -5.947 7.344 1.00 95.25 187 ARG A C 1
ATOM 1426 O O . ARG A 1 187 ? -8.330 -6.576 6.509 1.00 95.25 187 ARG A O 1
ATOM 1433 N N . LYS A 1 188 ? -10.313 -5.913 7.345 1.00 96.00 188 LYS A N 1
ATOM 1434 C CA . LYS A 1 188 ? -11.148 -6.647 6.391 1.00 96.00 188 LYS A CA 1
ATOM 1435 C C . LYS A 1 188 ? -10.994 -6.131 4.958 1.00 96.00 188 LYS A C 1
ATOM 1437 O O . LYS A 1 188 ? -10.930 -6.941 4.039 1.00 96.00 188 LYS A O 1
ATOM 1442 N N . ARG A 1 189 ? -10.951 -4.811 4.752 1.00 95.25 189 ARG A N 1
ATOM 1443 C CA . ARG A 1 189 ? -10.937 -4.209 3.404 1.00 95.25 189 ARG A CA 1
ATOM 1444 C C . ARG A 1 189 ? -9.544 -4.075 2.794 1.00 95.25 189 ARG A C 1
ATOM 1446 O O . ARG A 1 189 ? -9.405 -4.113 1.572 1.00 95.25 189 ARG A O 1
ATOM 1453 N N . VAL A 1 190 ? -8.518 -3.848 3.606 1.00 96.12 190 VAL A N 1
ATOM 1454 C CA . VAL A 1 190 ? -7.174 -3.479 3.124 1.00 96.12 190 VAL A CA 1
ATOM 1455 C C . VAL A 1 190 ? -6.159 -4.603 3.344 1.00 96.12 190 VAL A C 1
ATOM 1457 O O . VAL A 1 190 ? -5.233 -4.756 2.550 1.00 96.12 190 VAL A O 1
ATOM 1460 N N . GLY A 1 191 ? -6.367 -5.464 4.345 1.00 96.00 191 GLY A N 1
ATOM 1461 C CA . GLY A 1 191 ? -5.368 -6.451 4.763 1.00 96.00 191 GLY A CA 1
ATOM 1462 C C . GLY A 1 191 ? -4.951 -7.455 3.683 1.00 96.00 191 GLY A C 1
ATOM 1463 O O . GLY A 1 191 ? -3.787 -7.845 3.638 1.00 96.00 191 GLY A O 1
ATOM 1464 N N . GLN A 1 192 ? -5.859 -7.863 2.791 1.00 96.88 192 GLN A N 1
ATOM 1465 C CA . GLN A 1 192 ? -5.505 -8.739 1.667 1.00 96.88 192 GLN A CA 1
ATOM 1466 C C . GLN A 1 192 ? -4.579 -8.028 0.670 1.00 96.88 192 GLN A C 1
ATOM 1468 O O . GLN A 1 192 ? -3.530 -8.563 0.323 1.00 96.88 192 GLN A O 1
ATOM 1473 N N . ARG A 1 193 ? -4.932 -6.803 0.273 1.00 96.62 193 ARG A N 1
ATOM 1474 C CA . ARG A 1 193 ? -4.208 -6.022 -0.740 1.00 96.62 193 ARG A CA 1
ATOM 1475 C C . ARG A 1 193 ? -2.785 -5.683 -0.307 1.00 96.62 193 ARG A C 1
ATOM 1477 O O . ARG A 1 193 ? -1.858 -5.814 -1.096 1.00 96.62 193 ARG A O 1
ATOM 1484 N N . VAL A 1 194 ? -2.598 -5.344 0.971 1.00 96.75 194 VAL A N 1
ATOM 1485 C CA . VAL A 1 194 ? -1.265 -5.095 1.548 1.00 96.75 194 VAL A CA 1
ATOM 1486 C C . VAL A 1 194 ? -0.382 -6.344 1.480 1.00 96.75 194 VAL A C 1
ATOM 1488 O O . VAL A 1 194 ? 0.798 -6.249 1.151 1.00 96.75 194 VAL A O 1
ATOM 1491 N N . ARG A 1 195 ? -0.939 -7.532 1.756 1.00 97.56 195 ARG A N 1
ATOM 1492 C CA . ARG A 1 195 ? -0.188 -8.800 1.678 1.00 97.56 195 ARG A CA 1
ATOM 1493 C C . ARG A 1 195 ? 0.168 -9.164 0.243 1.00 97.56 195 ARG A C 1
ATOM 1495 O O . ARG A 1 195 ? 1.276 -9.624 -0.003 1.00 97.56 195 ARG A O 1
ATOM 1502 N N . GLU A 1 196 ? -0.763 -8.972 -0.686 1.00 98.06 196 GLU A N 1
ATOM 1503 C CA . GLU A 1 196 ? -0.532 -9.228 -2.109 1.00 98.06 196 GLU A CA 1
ATOM 1504 C C . GLU A 1 196 ? 0.585 -8.338 -2.656 1.00 98.06 196 GLU A C 1
ATOM 1506 O O . GLU A 1 196 ? 1.528 -8.858 -3.251 1.00 98.06 196 GLU A O 1
ATOM 1511 N N . LEU A 1 197 ? 0.533 -7.030 -2.381 1.00 98.00 197 LEU A N 1
ATOM 1512 C CA . LEU A 1 197 ? 1.553 -6.089 -2.840 1.00 98.00 197 LEU A CA 1
ATOM 1513 C C . LEU A 1 197 ? 2.919 -6.365 -2.203 1.00 98.00 197 LEU A C 1
ATOM 1515 O O . LEU A 1 197 ? 3.927 -6.356 -2.900 1.00 98.00 197 LEU A O 1
ATOM 1519 N N . ARG A 1 198 ? 2.957 -6.702 -0.906 1.00 97.69 198 ARG A N 1
ATOM 1520 C CA . ARG A 1 198 ? 4.196 -7.120 -0.235 1.00 97.69 198 ARG A CA 1
ATOM 1521 C C . ARG A 1 198 ? 4.861 -8.291 -0.949 1.00 97.69 198 ARG A C 1
ATOM 1523 O O . ARG A 1 198 ? 6.043 -8.221 -1.260 1.00 97.69 198 ARG A O 1
ATOM 1530 N N . ASN A 1 199 ? 4.097 -9.349 -1.207 1.00 98.12 199 ASN A N 1
ATOM 1531 C CA . ASN A 1 199 ? 4.626 -10.534 -1.874 1.00 98.12 199 ASN A CA 1
ATOM 1532 C C . ASN A 1 199 ? 5.075 -10.211 -3.309 1.00 98.12 199 ASN A C 1
ATOM 1534 O O . ASN A 1 199 ? 6.042 -10.786 -3.796 1.00 98.12 199 ASN A O 1
ATOM 1538 N N . ALA A 1 200 ? 4.376 -9.305 -4.001 1.00 98.06 200 ALA A N 1
ATOM 1539 C CA . ALA A 1 200 ? 4.745 -8.878 -5.347 1.00 98.06 200 ALA A CA 1
ATOM 1540 C C . ALA A 1 200 ? 6.088 -8.129 -5.369 1.00 98.06 200 ALA A C 1
ATOM 1542 O O . ALA A 1 200 ? 6.941 -8.450 -6.197 1.00 98.06 200 ALA A O 1
ATOM 1543 N N . VAL A 1 201 ? 6.291 -7.191 -4.438 1.00 96.88 201 VAL A N 1
ATOM 1544 C CA . VAL A 1 201 ? 7.551 -6.449 -4.280 1.00 96.88 201 VAL A CA 1
ATOM 1545 C C . VAL A 1 201 ? 8.695 -7.396 -3.904 1.00 96.88 201 VAL A C 1
ATOM 1547 O O . VAL A 1 201 ? 9.728 -7.382 -4.564 1.00 96.88 201 VAL A O 1
ATOM 1550 N N . GLU A 1 202 ? 8.492 -8.295 -2.937 1.00 97.00 202 GLU A N 1
ATOM 1551 C CA . GLU A 1 202 ? 9.498 -9.292 -2.533 1.00 97.00 202 GLU A CA 1
ATOM 1552 C C . GLU A 1 202 ? 9.937 -10.181 -3.713 1.00 97.00 202 GLU A C 1
ATOM 1554 O O . GLU A 1 202 ? 11.130 -10.350 -3.962 1.00 97.00 202 GLU A O 1
ATOM 1559 N N . ASN A 1 203 ? 8.985 -10.665 -4.518 1.00 97.50 203 ASN A N 1
ATOM 1560 C CA . ASN A 1 203 ? 9.289 -11.459 -5.713 1.00 97.50 203 ASN A CA 1
ATOM 1561 C C . ASN A 1 203 ? 10.026 -10.655 -6.802 1.00 97.50 203 ASN A C 1
ATOM 1563 O O . ASN A 1 203 ? 10.850 -11.212 -7.531 1.00 97.50 203 ASN A O 1
ATOM 1567 N N . LEU A 1 204 ? 9.710 -9.364 -6.969 1.00 96.19 204 LEU A N 1
ATOM 1568 C CA . LEU A 1 204 ? 10.416 -8.494 -7.918 1.00 96.19 204 LEU A CA 1
ATOM 1569 C C . LEU A 1 204 ? 11.881 -8.327 -7.507 1.00 96.19 204 LEU A C 1
ATOM 1571 O O . LEU A 1 204 ? 12.769 -8.353 -8.359 1.00 96.19 204 LEU A O 1
ATOM 1575 N N . GLU A 1 205 ? 12.132 -8.175 -6.211 1.00 93.94 205 GLU A N 1
ATOM 1576 C CA . GLU A 1 205 ? 13.479 -8.045 -5.664 1.00 93.94 205 GLU A CA 1
ATOM 1577 C C . GLU A 1 205 ? 14.292 -9.324 -5.801 1.00 93.94 205 GLU A C 1
ATOM 1579 O O . GLU A 1 205 ? 15.451 -9.249 -6.202 1.00 93.94 205 GLU A O 1
ATOM 1584 N N . GLU A 1 206 ? 13.695 -10.481 -5.504 1.00 94.81 206 GLU A N 1
ATOM 1585 C CA . GLU A 1 206 ? 14.343 -11.783 -5.682 1.00 94.81 206 GLU A CA 1
ATOM 1586 C C . GLU A 1 206 ? 14.814 -11.952 -7.128 1.00 94.81 206 GLU A C 1
ATOM 1588 O O . GLU A 1 206 ? 15.998 -12.174 -7.372 1.00 94.81 206 GLU A O 1
ATOM 1593 N N . ARG A 1 207 ? 13.924 -11.707 -8.094 1.00 91.81 207 ARG A N 1
ATOM 1594 C CA . ARG A 1 207 ? 14.266 -11.755 -9.520 1.00 91.81 207 ARG A CA 1
ATOM 1595 C C . ARG A 1 207 ? 15.362 -10.767 -9.908 1.00 91.81 207 ARG A C 1
ATOM 1597 O O . ARG A 1 207 ? 16.258 -11.117 -10.663 1.00 91.81 207 ARG A O 1
ATOM 1604 N N . ALA A 1 208 ? 15.300 -9.538 -9.403 1.00 91.62 208 ALA A N 1
ATOM 1605 C CA . ALA A 1 208 ? 16.287 -8.511 -9.726 1.00 91.62 208 ALA A CA 1
ATOM 1606 C C . ALA A 1 208 ? 17.683 -8.800 -9.145 1.00 91.62 208 ALA A C 1
ATOM 1608 O O . ALA A 1 208 ? 18.650 -8.174 -9.569 1.00 91.62 208 ALA A O 1
ATOM 1609 N N . MET A 1 209 ? 17.794 -9.694 -8.156 1.00 88.06 209 MET A N 1
ATOM 1610 C CA . MET A 1 209 ? 19.079 -10.183 -7.644 1.00 88.06 209 MET A CA 1
ATOM 1611 C C . MET A 1 209 ? 19.634 -11.367 -8.451 1.00 88.06 209 MET A C 1
ATOM 1613 O O . MET A 1 209 ? 20.818 -11.676 -8.312 1.00 88.06 209 MET A O 1
ATOM 1617 N N . GLU A 1 210 ? 18.797 -12.044 -9.240 1.00 85.00 210 GLU A N 1
ATOM 1618 C CA . GLU A 1 210 ? 19.180 -13.199 -10.064 1.00 85.00 210 GLU A CA 1
ATOM 1619 C C . GLU A 1 210 ? 19.670 -12.819 -11.476 1.00 85.00 210 GLU A C 1
ATOM 1621 O O . GLU A 1 210 ? 20.385 -13.619 -12.087 1.00 85.00 210 GLU A O 1
ATOM 1626 N N . ASP A 1 211 ? 19.309 -11.628 -11.973 1.00 66.12 211 ASP A N 1
ATOM 1627 C CA . ASP A 1 211 ? 19.736 -11.057 -13.268 1.00 66.12 211 ASP A CA 1
ATOM 1628 C C . ASP A 1 211 ? 21.143 -10.417 -13.219 1.00 66.12 211 ASP A C 1
ATOM 1630 O O . ASP A 1 211 ? 21.917 -10.615 -14.191 1.00 66.12 211 ASP A O 1
#

pLDDT: mean 72.3, std 21.25, range [36.62, 98.56]

InterPro domains:
  IPR060581 Embryogenesis-like protein, helical domain [PF27980] (85-206)

Secondary structure (DSSP, 8-state):
-----------------PPP---------------------------PPP------------------------TTSSS-HHHHHHHHHHHHHHHHHHHHHHHHHHHHTT-TTHHHHHHHHHHHHHHHHHHHHHHHS-TTSHHHHHHHHHHHHHHS--SS-TT--------SS-GGG--HHHHHHHHHHHHHHHHHHHHHHHHHHHHHHH-

Foldseek 3Di:
DDDDDDDDDDDDDDDDDDDDDDDDDDDDDDDDDDDDDDDDDDDDDDDDDDDPDDPPPPPPDPPPPDPPQDQDPPPPPPDDPLVVLLVVLVVLLVQLVVLLVVLLVCLVVVHPCNVVSLVSSVVSLVLSVLSLCLQQPDPPDVVNVVSVVVLVVLVPPPPDDDDDCPDRNDDNHDSVPHDNVSNVSSCVPCVVSSVVSVVSSVVSVVVSVVD

Radius of gyration: 28.83 Å; Cα contacts (8 Å, |Δi|>4): 117; chains: 1; bounding box: 53×90×80 Å

Mean predicted aligned error: 18.29 Å